Protein AF-A0A2H3KF78-F1 (afdb_monomer_lite)

Radius of gyration: 17.78 Å; chains: 1; bounding box: 42×34×52 Å

pLDDT: mean 87.24, std 12.39, range [46.0, 98.06]

Structure (mmCIF, N/CA/C/O backbone):
data_AF-A0A2H3KF78-F1
#
_entry.id   AF-A0A2H3KF78-F1
#
loop_
_atom_site.group_PDB
_atom_site.id
_atom_site.type_symbol
_atom_site.label_atom_id
_atom_site.label_alt_id
_atom_site.label_comp_id
_atom_site.label_asym_id
_atom_site.label_entity_id
_atom_site.label_seq_id
_atom_site.pdbx_PDB_ins_code
_atom_site.Cartn_x
_atom_site.Cartn_y
_atom_site.Cartn_z
_atom_site.occupancy
_atom_site.B_iso_or_equiv
_atom_site.auth_seq_id
_atom_site.auth_comp_id
_atom_site.auth_asym_id
_atom_site.auth_atom_id
_atom_site.pdbx_PDB_model_num
ATOM 1 N N . MET A 1 1 ? 2.427 -7.637 4.907 1.00 91.31 1 MET A N 1
ATOM 2 C CA . MET A 1 1 ? 2.367 -6.189 4.624 1.00 91.31 1 MET A CA 1
ATOM 3 C C . MET A 1 1 ? 1.824 -5.462 5.850 1.00 91.31 1 MET A C 1
ATOM 5 O O . MET A 1 1 ? 0.940 -6.011 6.509 1.00 91.31 1 MET A O 1
ATOM 9 N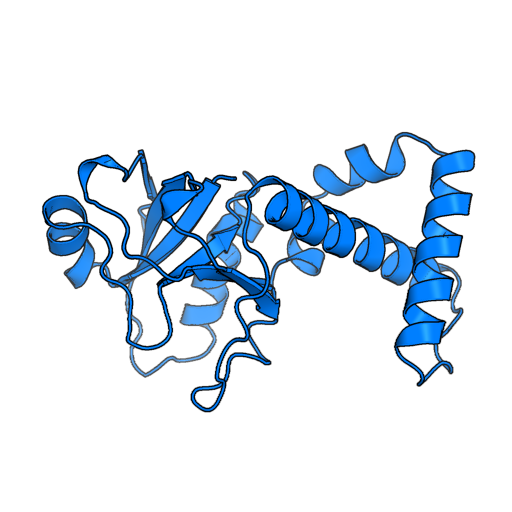 N . LEU A 1 2 ? 2.383 -4.303 6.205 1.00 95.00 2 LEU A N 1
ATOM 10 C CA . LEU A 1 2 ? 1.780 -3.401 7.193 1.00 95.00 2 LEU A CA 1
ATOM 11 C C . LEU A 1 2 ? 0.773 -2.495 6.486 1.00 95.00 2 LEU A C 1
ATOM 13 O O . LEU A 1 2 ? 0.980 -2.130 5.333 1.00 95.00 2 LEU A O 1
ATOM 17 N N . ALA A 1 3 ? -0.305 -2.151 7.176 1.00 95.19 3 ALA A N 1
ATOM 18 C CA . ALA A 1 3 ? -1.318 -1.246 6.667 1.00 95.19 3 ALA A CA 1
ATOM 19 C C . ALA A 1 3 ? -1.732 -0.244 7.741 1.00 95.19 3 ALA A C 1
ATOM 21 O O . ALA A 1 3 ? -1.600 -0.504 8.943 1.00 95.19 3 ALA A O 1
ATOM 22 N N . VAL A 1 4 ? -2.250 0.894 7.292 1.00 94.50 4 VAL A N 1
ATOM 23 C CA . VAL A 1 4 ? -2.794 1.945 8.147 1.00 94.50 4 VAL A CA 1
ATOM 24 C C . VAL A 1 4 ? -4.273 2.160 7.848 1.00 94.50 4 VAL A C 1
ATOM 26 O O . VAL A 1 4 ? -4.682 2.307 6.698 1.00 94.50 4 VAL A O 1
ATOM 29 N N . HIS A 1 5 ? -5.089 2.176 8.898 1.00 93.81 5 HIS A N 1
ATOM 30 C CA . HIS A 1 5 ? -6.473 2.636 8.841 1.00 93.81 5 HIS A CA 1
ATOM 31 C C . HIS A 1 5 ? -6.572 4.032 9.456 1.00 93.81 5 HIS A C 1
ATOM 33 O O . HIS A 1 5 ? -6.249 4.218 10.631 1.00 93.81 5 HIS A O 1
ATOM 39 N N . TRP A 1 6 ? -7.043 5.005 8.681 1.00 90.62 6 TRP A N 1
ATOM 40 C CA . TRP A 1 6 ? -7.249 6.370 9.157 1.00 90.62 6 TRP A CA 1
ATOM 41 C C . TRP A 1 6 ? -8.616 6.521 9.814 1.00 90.62 6 TRP A C 1
ATOM 43 O O . TRP A 1 6 ? -9.649 6.249 9.203 1.00 90.62 6 TRP A O 1
ATOM 53 N N . THR A 1 7 ? -8.628 6.987 11.062 1.00 88.81 7 THR A N 1
ATOM 54 C CA . THR A 1 7 ? -9.854 7.154 11.850 1.00 88.81 7 THR A CA 1
ATOM 55 C C . THR A 1 7 ? -9.902 8.518 12.536 1.00 88.81 7 THR A C 1
ATOM 57 O O . THR A 1 7 ? -8.859 9.012 12.967 1.00 88.81 7 THR A O 1
ATOM 60 N N . PRO A 1 8 ? -11.079 9.161 12.667 1.00 88.12 8 PRO A N 1
ATOM 61 C CA . PRO A 1 8 ? -11.197 10.396 13.433 1.00 88.12 8 PRO A CA 1
ATOM 62 C C . PRO A 1 8 ? -10.706 10.216 14.874 1.00 88.12 8 PRO A C 1
ATOM 64 O O . PRO A 1 8 ? -11.043 9.217 15.511 1.00 88.12 8 PRO A O 1
ATOM 67 N N . VAL A 1 9 ? -10.008 11.216 15.424 1.00 89.25 9 VAL A N 1
ATOM 68 C CA . VAL A 1 9 ? -9.430 11.174 16.788 1.00 89.25 9 VAL A CA 1
ATOM 69 C C . VAL A 1 9 ? -10.451 10.735 17.847 1.00 89.25 9 VAL A C 1
ATOM 71 O O . VAL A 1 9 ? -10.145 9.907 18.702 1.00 89.25 9 VAL A O 1
ATOM 74 N N . GLY A 1 10 ? -11.699 11.210 17.756 1.00 88.88 10 GLY A N 1
ATOM 75 C CA . GLY A 1 10 ? -12.768 10.844 18.695 1.00 88.88 10 GLY A CA 1
ATOM 76 C C . GLY A 1 10 ? -13.159 9.356 18.690 1.00 88.88 10 GLY A C 1
ATOM 77 O O . GLY A 1 10 ? -13.777 8.887 19.641 1.00 88.88 10 GLY A O 1
ATOM 78 N N . LYS A 1 11 ? -12.794 8.592 17.651 1.00 91.31 11 LYS A N 1
ATOM 79 C CA . LYS A 1 11 ? -13.038 7.142 17.556 1.00 91.31 11 LYS A CA 1
ATOM 80 C C . LYS A 1 11 ? -11.843 6.297 18.001 1.00 91.31 11 LYS A C 1
ATOM 82 O O . LYS A 1 11 ? -12.017 5.099 18.228 1.00 91.31 11 LYS A O 1
ATOM 87 N N . THR A 1 12 ? -10.663 6.896 18.164 1.00 92.88 12 THR A N 1
ATOM 88 C CA . THR A 1 12 ? -9.412 6.184 18.463 1.00 92.88 12 THR A CA 1
ATOM 89 C C . THR A 1 12 ? -9.527 5.315 19.712 1.00 92.88 12 THR A C 1
ATOM 91 O O . THR A 1 12 ? -9.246 4.124 19.643 1.00 92.88 12 THR A O 1
ATOM 94 N N . LYS A 1 13 ? -10.018 5.859 20.836 1.00 94.25 13 LYS A N 1
ATOM 95 C CA . LYS A 1 13 ? -10.141 5.105 22.101 1.00 94.25 13 LYS A CA 1
ATOM 96 C C . LYS A 1 13 ? -11.009 3.851 21.956 1.00 94.25 13 LYS A C 1
ATOM 98 O O . LYS A 1 13 ? -10.672 2.801 22.493 1.00 94.25 13 LYS A O 1
ATOM 103 N N . ASN A 1 14 ? -12.112 3.950 21.212 1.00 95.75 14 ASN A N 1
ATOM 104 C CA . ASN A 1 14 ? -12.987 2.809 20.953 1.00 95.75 14 ASN A CA 1
ATOM 105 C C . ASN A 1 14 ? -12.292 1.747 20.093 1.00 95.75 14 ASN A C 1
ATOM 107 O O . ASN A 1 14 ? -12.405 0.562 20.385 1.00 95.75 14 ASN A O 1
ATOM 111 N N . ILE A 1 15 ? -11.551 2.169 19.065 1.00 96.00 15 ILE A N 1
ATOM 112 C CA . ILE A 1 15 ? -10.808 1.254 18.191 1.00 96.00 15 ILE A CA 1
ATOM 113 C C . ILE A 1 15 ? -9.679 0.554 18.946 1.00 96.00 15 ILE A C 1
ATOM 115 O O . ILE A 1 15 ? -9.511 -0.649 18.797 1.00 96.00 15 ILE A O 1
ATOM 119 N N . LEU A 1 16 ? -8.944 1.266 19.800 1.00 95.75 16 LEU A N 1
ATOM 120 C CA . LEU A 1 16 ? -7.897 0.653 20.620 1.00 95.75 16 LEU A CA 1
ATOM 121 C C . LEU A 1 16 ? -8.458 -0.387 21.600 1.00 95.75 16 LEU A C 1
ATOM 123 O O . LEU A 1 16 ? -7.774 -1.353 21.912 1.00 95.75 16 LEU A O 1
ATOM 127 N N . LYS A 1 17 ? -9.702 -0.215 22.065 1.00 97.19 17 LYS A N 1
ATOM 128 C CA . LYS A 1 17 ? -10.366 -1.171 22.962 1.00 97.19 17 LYS A CA 1
ATOM 129 C C . LYS A 1 17 ? -10.974 -2.366 22.221 1.00 97.19 17 LYS A C 1
ATOM 131 O O . LYS A 1 17 ? -10.871 -3.490 22.694 1.00 97.19 17 LYS A O 1
ATOM 136 N N . ASN A 1 18 ? -11.641 -2.116 21.095 1.00 97.56 18 ASN A N 1
ATOM 137 C CA . ASN A 1 18 ? -12.540 -3.084 20.452 1.00 97.56 18 ASN A CA 1
ATOM 138 C C . ASN A 1 18 ? -12.056 -3.563 19.073 1.00 97.56 18 ASN A C 1
ATOM 140 O O . ASN A 1 18 ? -12.659 -4.455 18.481 1.00 97.56 18 ASN A O 1
ATOM 144 N N . GLY A 1 19 ? -10.984 -2.977 18.547 1.00 97.06 19 GLY A N 1
ATOM 145 C CA . GLY A 1 19 ? -10.500 -3.213 17.195 1.00 97.06 19 GLY A CA 1
ATOM 146 C C . GLY A 1 19 ? -11.167 -2.323 16.143 1.00 97.06 19 GLY A C 1
ATOM 147 O O . GLY A 1 19 ? -12.013 -1.469 16.424 1.00 97.06 19 GLY A O 1
ATOM 148 N N . ILE A 1 20 ? -10.761 -2.516 14.891 1.00 97.19 20 ILE A N 1
ATOM 149 C CA . ILE A 1 20 ? -11.295 -1.812 13.726 1.00 97.19 20 ILE A CA 1
ATOM 150 C C . ILE A 1 20 ? -12.434 -2.646 13.147 1.00 97.19 20 ILE A C 1
ATOM 152 O O . ILE A 1 20 ? -12.215 -3.682 12.518 1.00 97.19 20 ILE A O 1
ATOM 156 N N . THR A 1 21 ? -13.667 -2.184 13.335 1.00 95.44 21 THR A N 1
ATOM 157 C CA . THR A 1 21 ? -14.839 -2.821 12.730 1.00 95.44 21 THR A CA 1
ATOM 158 C C . THR A 1 21 ? -14.948 -2.445 11.256 1.00 95.44 21 THR A C 1
ATOM 160 O O . THR A 1 21 ? -14.957 -1.263 10.908 1.00 95.44 21 THR A O 1
ATOM 163 N N . LYS A 1 22 ? -15.065 -3.445 10.381 1.00 92.44 22 LYS A N 1
ATOM 164 C CA . LYS A 1 22 ? -15.310 -3.218 8.956 1.00 92.44 22 LYS A CA 1
ATOM 165 C C . LYS A 1 22 ? -16.683 -2.595 8.700 1.00 92.44 22 LYS A C 1
ATOM 167 O O . LYS A 1 22 ? -17.647 -2.840 9.424 1.00 92.44 22 LYS A O 1
ATOM 172 N N . SER A 1 23 ? -16.794 -1.850 7.607 1.00 90.12 23 SER A N 1
ATOM 173 C CA . SER A 1 23 ? -18.093 -1.452 7.060 1.00 90.12 23 SER A CA 1
ATOM 174 C C . SER A 1 23 ? -18.758 -2.619 6.315 1.00 90.12 23 SER A C 1
ATOM 176 O O . SER A 1 23 ? -18.141 -3.666 6.100 1.00 90.12 23 SER A O 1
ATOM 178 N N . LYS A 1 24 ? -19.988 -2.416 5.818 1.00 86.75 24 LYS A N 1
ATOM 179 C CA . LYS A 1 24 ? -20.646 -3.367 4.901 1.00 86.75 24 LYS A CA 1
ATOM 180 C C . LYS A 1 24 ? -19.779 -3.706 3.680 1.00 86.75 24 LYS A C 1
ATOM 182 O O . LYS A 1 24 ? -19.792 -4.843 3.227 1.00 86.75 24 LYS A O 1
ATOM 187 N N . LYS A 1 25 ? -18.999 -2.740 3.184 1.00 85.38 25 LYS A N 1
ATOM 188 C CA . LYS A 1 25 ? -18.128 -2.902 2.010 1.00 85.38 25 LYS A CA 1
ATOM 189 C C . LYS A 1 25 ? -16.766 -3.508 2.340 1.00 85.38 25 LYS A C 1
ATOM 191 O O . LYS A 1 25 ? -16.091 -4.035 1.461 1.00 85.38 25 LYS A O 1
ATOM 196 N N . GLY A 1 26 ? -16.369 -3.492 3.607 1.00 91.06 26 GLY A N 1
ATOM 197 C CA . GLY A 1 26 ? -15.056 -3.937 4.055 1.00 91.06 26 GLY A CA 1
ATOM 198 C C . GLY A 1 26 ? -14.357 -2.915 4.936 1.00 91.06 26 GLY A C 1
ATOM 199 O O . GLY A 1 26 ? -14.944 -1.909 5.354 1.00 91.06 26 GLY A O 1
ATOM 200 N N . LEU A 1 27 ? -13.106 -3.220 5.250 1.00 93.19 27 LEU A N 1
ATOM 201 C CA . LEU A 1 27 ? -12.226 -2.359 6.023 1.00 93.19 27 LEU A CA 1
ATOM 202 C C . LEU A 1 27 ? -11.243 -1.688 5.072 1.00 93.19 27 LEU A C 1
ATOM 204 O O . LEU A 1 27 ? -10.441 -2.361 4.435 1.00 93.19 27 LEU A O 1
ATOM 208 N N . TYR A 1 28 ? -11.340 -0.365 4.992 1.00 91.94 28 TYR A N 1
ATOM 209 C CA . TYR A 1 28 ? -10.478 0.472 4.167 1.00 91.94 28 TYR A CA 1
ATOM 210 C C . TYR A 1 28 ? -9.178 0.757 4.907 1.00 91.94 28 TYR A C 1
ATOM 212 O O . TYR A 1 28 ? -9.195 1.243 6.043 1.00 91.94 28 TYR A O 1
ATOM 220 N N . CYS A 1 29 ? -8.061 0.460 4.268 1.00 93.06 29 CYS A N 1
ATOM 221 C CA . CYS A 1 29 ? -6.729 0.742 4.772 1.00 93.06 29 CYS A CA 1
ATOM 222 C C . CYS A 1 29 ? -5.775 1.004 3.609 1.00 93.06 29 CYS A C 1
ATOM 224 O O . CYS A 1 29 ? -6.105 0.752 2.455 1.00 93.06 29 CYS A O 1
ATOM 226 N N . PHE A 1 30 ? -4.584 1.488 3.922 1.00 91.81 30 PHE A N 1
ATOM 227 C CA . PHE A 1 30 ? -3.582 1.870 2.932 1.00 91.81 30 PHE A CA 1
ATOM 228 C C . PHE A 1 30 ? -2.274 1.135 3.220 1.00 91.81 30 PHE A C 1
ATOM 230 O O . PHE A 1 30 ? -2.002 0.866 4.400 1.00 91.81 30 PHE A O 1
ATOM 237 N N . 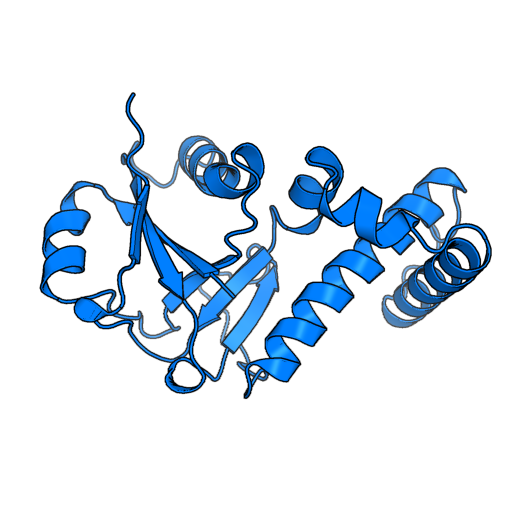PRO A 1 31 ? -1.480 0.777 2.195 1.00 91.56 31 PRO A N 1
ATOM 238 C CA . PRO A 1 31 ? -0.158 0.204 2.411 1.00 91.56 31 PRO A CA 1
ATOM 239 C C . PRO A 1 31 ? 0.677 1.141 3.289 1.00 91.56 31 PRO A C 1
ATOM 241 O O . PRO A 1 31 ? 0.783 2.328 3.001 1.00 91.56 31 PRO A O 1
ATOM 244 N N . LEU A 1 32 ? 1.255 0.615 4.371 1.00 90.06 32 LEU A N 1
ATOM 245 C CA . LEU A 1 32 ? 2.255 1.348 5.139 1.00 90.06 32 LEU A CA 1
ATOM 246 C C . LEU A 1 32 ? 3.624 1.013 4.554 1.00 90.06 32 LEU A C 1
ATOM 248 O O . LEU A 1 32 ? 4.099 -0.120 4.675 1.00 90.06 32 LEU A O 1
ATOM 252 N N . THR A 1 33 ? 4.217 1.997 3.896 1.00 84.12 33 THR A N 1
ATOM 253 C CA . THR A 1 33 ? 5.426 1.851 3.078 1.00 84.12 33 THR A CA 1
ATOM 254 C C . THR A 1 33 ? 6.706 2.120 3.859 1.00 84.12 33 THR A C 1
ATOM 256 O O . THR A 1 33 ? 7.769 1.661 3.456 1.00 84.12 33 THR A O 1
ATOM 259 N N . GLY A 1 34 ? 6.610 2.819 4.995 1.00 80.94 34 GLY A N 1
ATOM 260 C CA . GLY A 1 34 ? 7.763 3.302 5.757 1.00 80.94 34 GLY A CA 1
ATOM 261 C C . GLY A 1 34 ? 8.223 4.696 5.320 1.00 80.94 34 GLY A C 1
ATOM 262 O O . GLY A 1 34 ? 8.992 5.337 6.038 1.00 80.94 34 GLY A O 1
ATOM 263 N N . HIS A 1 35 ? 7.704 5.201 4.198 1.00 80.12 35 HIS A N 1
ATOM 264 C CA . HIS A 1 35 ? 7.963 6.546 3.702 1.00 80.12 35 HIS A CA 1
ATOM 265 C C . HIS A 1 35 ? 7.040 7.548 4.389 1.00 80.12 35 HIS A C 1
ATOM 267 O O . HIS A 1 35 ? 5.841 7.588 4.130 1.00 80.12 35 HIS A O 1
ATOM 273 N N . LYS A 1 36 ? 7.590 8.395 5.267 1.00 75.69 36 LYS A N 1
ATOM 274 C CA . LYS A 1 36 ? 6.801 9.300 6.128 1.00 75.69 36 LYS A CA 1
ATOM 275 C C . LYS A 1 36 ? 5.846 10.218 5.352 1.00 75.69 36 LYS A C 1
ATOM 277 O O . LYS A 1 36 ? 4.772 10.513 5.878 1.00 75.69 36 LYS A O 1
ATOM 282 N N . SER A 1 37 ? 6.232 10.694 4.166 1.00 74.94 37 SER A N 1
ATOM 283 C CA . SER A 1 37 ? 5.388 11.586 3.357 1.00 74.94 37 SER A CA 1
ATOM 284 C C . SER A 1 37 ? 4.212 10.835 2.742 1.00 74.94 37 SER A C 1
ATOM 286 O O . SER A 1 37 ? 3.076 11.239 2.970 1.00 74.94 37 SER A O 1
ATOM 288 N N . LEU A 1 38 ? 4.458 9.701 2.078 1.00 78.75 38 LEU A N 1
ATOM 289 C CA . LEU A 1 38 ? 3.408 8.843 1.522 1.00 78.75 38 LEU A CA 1
ATOM 290 C C . LEU A 1 38 ? 2.497 8.274 2.611 1.00 78.75 38 LEU A C 1
ATOM 292 O O . LEU A 1 38 ? 1.275 8.380 2.530 1.00 78.75 38 LEU A O 1
ATOM 296 N N . ASP A 1 39 ? 3.083 7.751 3.688 1.00 83.19 39 ASP A N 1
ATOM 297 C CA . ASP A 1 39 ? 2.325 7.206 4.806 1.00 83.19 39 ASP A CA 1
ATOM 298 C C . ASP A 1 39 ? 1.385 8.272 5.392 1.00 83.19 39 ASP A C 1
ATOM 300 O O . ASP A 1 39 ? 0.321 7.917 5.874 1.00 83.19 39 ASP A O 1
ATOM 304 N N . LYS A 1 40 ? 1.714 9.572 5.320 1.00 79.88 40 LYS A N 1
ATOM 305 C CA . LYS A 1 40 ? 0.851 10.684 5.768 1.00 79.88 40 LYS A CA 1
ATOM 306 C C . LYS A 1 40 ? 0.042 11.361 4.653 1.00 79.88 40 LYS A C 1
ATOM 308 O O . LYS A 1 40 ? -0.811 12.191 4.982 1.00 79.88 40 LYS A O 1
ATOM 313 N N . TRP A 1 41 ? 0.261 11.021 3.383 1.00 80.81 41 TRP A N 1
ATOM 314 C CA . TRP A 1 41 ? -0.365 11.663 2.219 1.00 80.81 41 TRP A CA 1
ATOM 315 C C . TRP A 1 41 ? -1.888 11.667 2.330 1.00 80.81 41 TRP A C 1
ATOM 317 O O . TRP A 1 41 ? -2.532 12.699 2.170 1.00 80.81 41 TRP A O 1
ATOM 327 N N . TRP A 1 42 ? -2.464 10.544 2.753 1.00 73.94 42 TRP A N 1
ATOM 328 C CA . TRP A 1 42 ? -3.909 10.388 2.915 1.00 73.94 42 TRP A CA 1
ATOM 329 C C . TRP A 1 42 ? -4.532 11.399 3.874 1.00 73.94 42 TRP A C 1
ATOM 331 O O . TRP A 1 42 ? -5.669 11.821 3.683 1.00 73.94 42 TRP A O 1
ATOM 341 N N . ILE A 1 43 ? -3.784 11.850 4.880 1.00 76.38 43 ILE A N 1
ATOM 342 C CA . ILE A 1 43 ? -4.254 12.913 5.766 1.00 76.38 43 ILE A CA 1
ATOM 343 C C . ILE A 1 43 ? -4.232 14.270 5.083 1.00 76.38 43 ILE A C 1
ATOM 345 O O . ILE A 1 43 ? -5.183 15.036 5.242 1.00 76.38 43 ILE A O 1
ATOM 349 N N . TYR A 1 44 ? -3.176 14.573 4.329 1.00 75.00 44 TYR A N 1
ATOM 350 C CA . TYR A 1 44 ? -3.141 15.781 3.510 1.00 75.00 44 TYR A CA 1
ATOM 351 C C . TYR A 1 44 ? -4.328 15.795 2.543 1.00 75.00 44 TYR A C 1
ATOM 353 O O . TYR A 1 44 ? -5.095 16.757 2.540 1.00 75.00 44 TYR A O 1
ATOM 361 N N . PHE A 1 45 ? -4.552 14.684 1.842 1.00 75.12 45 PHE A N 1
ATOM 362 C CA . PHE A 1 45 ? -5.687 14.488 0.951 1.00 75.12 45 PHE A CA 1
ATOM 363 C C . PHE A 1 45 ? -7.037 14.712 1.661 1.00 75.12 45 PHE A C 1
ATOM 365 O O . PHE A 1 45 ? -7.835 15.544 1.230 1.00 75.12 45 PHE A O 1
ATOM 372 N N . PHE A 1 46 ? -7.289 14.066 2.808 1.00 72.06 46 PHE A N 1
ATOM 373 C CA . PHE A 1 46 ? -8.539 14.266 3.560 1.00 72.06 46 PHE A CA 1
ATOM 374 C C . PHE A 1 46 ? -8.728 15.704 4.063 1.00 72.06 46 PHE A C 1
ATOM 376 O O . PHE A 1 46 ? -9.866 16.181 4.127 1.00 72.06 46 PHE A O 1
ATOM 383 N N . ASN A 1 47 ? -7.640 16.396 4.413 1.00 67.69 47 ASN A N 1
ATOM 384 C CA . ASN A 1 47 ? -7.674 17.798 4.828 1.00 67.69 47 ASN A CA 1
ATOM 385 C C . ASN A 1 47 ? -7.974 18.743 3.654 1.00 67.69 47 ASN A C 1
ATOM 387 O O . ASN A 1 47 ? -8.692 19.724 3.844 1.00 67.69 47 ASN A O 1
ATOM 391 N N . GLN A 1 48 ? -7.455 18.446 2.460 1.00 66.44 48 GLN A N 1
ATOM 392 C CA . GLN A 1 48 ? -7.671 19.227 1.237 1.00 66.44 48 GLN A CA 1
ATOM 393 C C . GLN A 1 48 ? -9.082 19.040 0.672 1.00 66.44 48 GLN A C 1
ATOM 395 O O . GLN A 1 48 ? -9.775 20.009 0.363 1.00 66.44 48 GLN A O 1
ATOM 4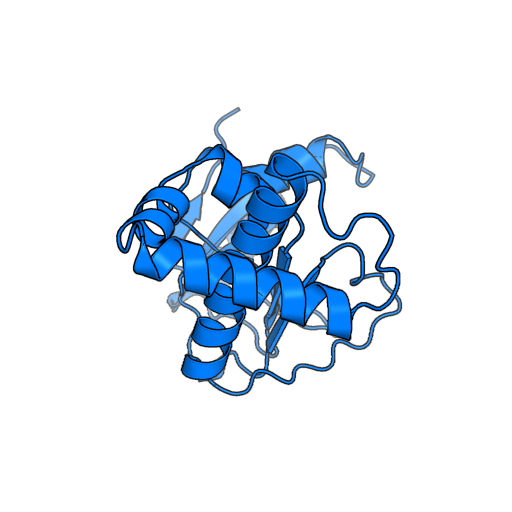00 N N . CYS A 1 49 ? -9.561 17.797 0.604 1.00 58.19 49 CYS A N 1
ATOM 401 C CA . CYS A 1 49 ? -10.827 17.461 -0.048 1.00 58.19 49 CYS A CA 1
ATOM 402 C C . CYS A 1 49 ? -12.084 17.824 0.751 1.00 58.19 49 CYS A C 1
ATOM 404 O O . CYS A 1 49 ? -13.177 17.409 0.373 1.00 58.19 49 CYS A O 1
ATOM 406 N N . SER A 1 50 ? -11.971 18.610 1.829 1.00 51.75 50 SER A N 1
ATOM 407 C CA . SER A 1 50 ? -13.126 19.193 2.522 1.00 51.75 50 SER A CA 1
ATOM 408 C C . SER A 1 50 ? -14.222 18.164 2.823 1.00 51.75 50 SER A C 1
ATOM 410 O O . SER A 1 50 ? -15.398 18.420 2.553 1.00 51.75 50 SER A O 1
ATOM 412 N N . VAL A 1 51 ? -13.864 16.984 3.355 1.00 55.09 51 VAL A N 1
ATOM 413 C CA . VAL A 1 51 ? -14.824 15.921 3.716 1.00 55.09 51 VAL A CA 1
ATOM 414 C C . VAL A 1 51 ? -15.649 16.372 4.933 1.00 55.09 51 VAL A C 1
ATOM 416 O O . VAL A 1 51 ? -15.458 15.940 6.065 1.00 55.09 51 VAL A O 1
ATOM 419 N N . ARG A 1 52 ? -16.546 17.324 4.667 1.00 46.66 52 ARG A N 1
ATOM 420 C CA . ARG A 1 52 ? -17.587 18.015 5.442 1.00 46.66 52 ARG A CA 1
ATOM 421 C C . ARG A 1 52 ? -17.249 18.581 6.825 1.00 46.66 52 ARG A C 1
ATOM 423 O O . ARG A 1 52 ? -18.010 19.417 7.292 1.00 46.66 52 ARG A O 1
ATOM 430 N N . GLN A 1 53 ? -16.137 18.224 7.464 1.00 54.31 53 GLN A N 1
ATOM 431 C CA . GLN A 1 53 ? -15.647 18.805 8.721 1.00 54.31 53 GLN A CA 1
ATOM 432 C C . GLN A 1 53 ? -14.125 18.610 8.795 1.00 54.31 53 GLN A C 1
ATOM 434 O O . GLN A 1 53 ? -13.654 17.515 8.493 1.00 54.31 53 GLN A O 1
ATOM 439 N N . ARG A 1 54 ? -13.361 19.626 9.235 1.00 59.56 54 ARG A N 1
ATOM 440 C CA . ARG A 1 54 ? -11.913 19.534 9.538 1.00 59.56 54 ARG A CA 1
ATOM 441 C C . ARG A 1 54 ? -11.666 18.568 10.709 1.00 59.56 54 ARG A C 1
ATOM 443 O O . ARG A 1 54 ? -11.378 18.980 11.831 1.00 59.56 54 ARG A O 1
ATOM 450 N N . LYS A 1 55 ? -11.873 17.272 10.490 1.00 70.62 55 LYS A N 1
ATOM 451 C CA . LYS A 1 55 ? -11.651 16.234 11.493 1.00 70.62 55 LYS A CA 1
ATOM 452 C C . LYS A 1 55 ? -10.161 15.952 11.559 1.00 70.62 55 LYS A C 1
ATOM 454 O O . LYS A 1 55 ? -9.529 15.719 10.539 1.00 70.62 55 LYS A O 1
ATOM 459 N N . LYS A 1 56 ? -9.617 15.942 12.773 1.00 81.75 56 LYS A N 1
ATOM 460 C CA . LYS A 1 56 ? -8.293 15.376 13.032 1.00 81.75 56 LYS A CA 1
ATOM 461 C C . LYS A 1 56 ? -8.401 13.853 12.941 1.00 81.75 56 LYS A C 1
ATOM 463 O O . LYS A 1 56 ? -9.379 13.280 13.437 1.00 81.75 56 LYS A O 1
ATOM 468 N N . TYR A 1 57 ? -7.406 13.209 12.345 1.00 86.75 57 TYR A N 1
ATOM 469 C CA . TYR A 1 57 ? -7.352 11.760 12.166 1.00 86.75 57 TYR A CA 1
ATOM 470 C C . TYR A 1 57 ? -6.091 11.184 12.813 1.00 86.75 57 TYR A C 1
ATOM 472 O O . TYR A 1 57 ? -5.032 11.804 12.756 1.00 86.75 57 TYR A O 1
ATOM 480 N N . ASN A 1 58 ? -6.215 9.980 13.369 1.00 90.50 58 ASN A N 1
ATOM 481 C CA . ASN A 1 58 ? -5.092 9.140 13.775 1.00 90.50 58 ASN A CA 1
ATOM 482 C C . ASN A 1 58 ? -4.990 7.935 12.838 1.00 90.50 58 ASN A C 1
ATOM 484 O O . ASN A 1 58 ? -6.004 7.435 12.338 1.00 90.50 58 ASN A O 1
ATOM 488 N N . GLY A 1 59 ? -3.769 7.455 12.628 1.00 92.12 59 GLY A N 1
ATOM 489 C CA . GLY A 1 59 ? -3.502 6.240 11.864 1.00 92.12 59 GLY A CA 1
ATOM 490 C C . GLY A 1 59 ? -3.399 5.045 12.798 1.00 92.12 59 GLY A C 1
ATOM 491 O O . GLY A 1 59 ? -2.597 5.055 13.727 1.00 92.12 59 GLY A O 1
ATOM 492 N N . VAL A 1 60 ? -4.192 4.007 12.566 1.00 95.38 60 VAL A N 1
ATOM 493 C CA . VAL A 1 60 ? -4.122 2.748 13.316 1.00 95.38 60 VAL A CA 1
ATOM 494 C C . VAL A 1 60 ? -3.367 1.735 12.470 1.00 95.38 60 VAL A C 1
ATOM 496 O O . VAL A 1 60 ? -3.854 1.319 11.418 1.00 95.38 60 VAL A O 1
ATOM 499 N N . VAL A 1 61 ? -2.164 1.368 12.910 1.00 96.19 61 VAL A N 1
ATOM 500 C CA . VAL A 1 61 ? -1.256 0.477 12.180 1.00 96.19 61 VAL A CA 1
ATOM 501 C C . VAL A 1 61 ? -1.460 -0.963 12.621 1.00 96.19 61 VAL A C 1
ATOM 503 O O . VAL A 1 61 ? -1.459 -1.265 13.816 1.00 96.19 61 VAL A O 1
ATOM 506 N N . PHE A 1 62 ? -1.569 -1.865 11.653 1.00 97.69 62 PHE A N 1
ATOM 507 C CA . PHE A 1 62 ? -1.667 -3.305 11.874 1.00 97.69 62 PHE A CA 1
ATOM 508 C C . PHE A 1 62 ? -0.975 -4.072 10.740 1.00 97.69 62 PHE A C 1
ATOM 510 O O . PHE A 1 62 ? -0.663 -3.530 9.680 1.00 97.69 62 PHE A O 1
ATOM 517 N N . ARG A 1 63 ? -0.715 -5.363 10.959 1.00 97.56 63 ARG A N 1
ATOM 518 C CA . ARG A 1 63 ? -0.200 -6.269 9.922 1.00 97.56 63 ARG A CA 1
ATOM 519 C C . ARG A 1 63 ? -1.352 -7.045 9.307 1.00 97.56 63 ARG A C 1
ATOM 521 O O . ARG A 1 63 ? -2.082 -7.696 10.054 1.00 97.56 63 ARG A O 1
ATOM 528 N N . ILE A 1 64 ? -1.468 -7.029 7.980 1.00 97.31 64 ILE A N 1
ATOM 529 C CA . ILE A 1 64 ? -2.437 -7.858 7.250 1.00 97.31 64 ILE A CA 1
ATOM 530 C C . ILE A 1 64 ? -2.033 -9.332 7.395 1.00 97.31 64 ILE A C 1
ATOM 532 O O . ILE A 1 64 ? -0.868 -9.687 7.184 1.00 97.31 64 ILE A O 1
ATOM 536 N N . LYS A 1 65 ? -2.995 -10.175 7.770 1.00 97.38 65 LYS A N 1
ATOM 537 C CA . LYS A 1 65 ? -2.887 -11.633 7.890 1.00 97.38 65 LYS A CA 1
ATOM 538 C C . LYS A 1 65 ? -3.816 -12.311 6.883 1.00 97.38 65 LYS A C 1
ATOM 540 O O . LYS A 1 65 ? -4.762 -11.707 6.390 1.00 97.38 65 LYS A O 1
ATOM 545 N N . GLN A 1 66 ? -3.576 -13.597 6.639 1.00 97.00 66 GLN A N 1
ATOM 546 C CA . GLN A 1 66 ? -4.401 -14.427 5.757 1.00 97.00 66 GLN A CA 1
ATOM 547 C C . GLN A 1 66 ? -5.891 -14.411 6.152 1.00 97.00 66 GLN A C 1
ATOM 549 O O . GLN A 1 66 ? -6.755 -14.400 5.286 1.00 97.00 66 GLN A O 1
ATOM 554 N N . SER A 1 67 ? -6.190 -14.324 7.452 1.00 95.94 67 SER A N 1
ATOM 555 C CA . SER A 1 67 ? -7.552 -14.222 7.992 1.00 95.94 67 SER A CA 1
ATOM 556 C C . SER A 1 67 ? -8.297 -12.938 7.612 1.00 95.94 67 SER A C 1
ATOM 558 O O . SER A 1 67 ? -9.494 -12.847 7.857 1.00 95.94 67 SER A O 1
ATOM 560 N N . ASP A 1 68 ? -7.615 -11.921 7.078 1.00 95.94 68 ASP A N 1
ATOM 561 C CA . ASP A 1 68 ? -8.234 -10.628 6.745 1.00 95.94 68 ASP A CA 1
ATOM 562 C C . ASP A 1 68 ? -8.780 -10.582 5.315 1.00 95.94 68 ASP A C 1
ATOM 564 O O . ASP A 1 68 ? -9.580 -9.708 4.960 1.00 95.94 68 ASP A O 1
ATOM 568 N N . LEU A 1 69 ? -8.310 -11.530 4.508 1.00 94.31 69 LEU A N 1
ATOM 569 C CA . LEU A 1 69 ? -8.631 -11.716 3.106 1.00 94.31 69 LEU A CA 1
ATOM 570 C C . LEU A 1 69 ? -10.014 -12.392 2.962 1.00 94.31 69 LEU A C 1
ATOM 572 O O . LEU A 1 69 ? -10.514 -12.982 3.924 1.00 94.31 69 LEU A O 1
ATOM 576 N N . PRO A 1 70 ? -10.673 -12.295 1.794 1.00 94.69 70 PRO A N 1
ATOM 577 C CA . PRO A 1 70 ? -10.175 -11.706 0.553 1.00 94.69 70 PRO A CA 1
ATOM 578 C C . PRO A 1 70 ? -10.077 -10.176 0.590 1.00 94.69 70 PRO A C 1
ATOM 580 O O . PRO A 1 70 ? -10.724 -9.521 1.414 1.00 94.69 70 PRO A O 1
ATOM 583 N N . ALA A 1 71 ? -9.271 -9.601 -0.298 1.00 93.88 71 ALA A N 1
ATOM 584 C CA . ALA A 1 71 ? -9.050 -8.163 -0.400 1.00 93.88 71 ALA A CA 1
ATOM 585 C C . ALA A 1 71 ? -9.208 -7.641 -1.831 1.00 93.88 71 ALA A C 1
ATOM 587 O O . ALA A 1 71 ? -9.084 -8.377 -2.807 1.00 93.88 71 ALA A O 1
ATOM 588 N N . TYR A 1 72 ? -9.470 -6.344 -1.927 1.00 92.19 72 TYR A N 1
ATOM 589 C CA . TYR A 1 72 ? -9.251 -5.544 -3.129 1.00 92.19 72 TYR A CA 1
ATOM 590 C C . TYR A 1 72 ? -8.009 -4.681 -2.911 1.00 92.19 72 TYR A C 1
ATOM 592 O O . TYR A 1 72 ? -7.830 -4.160 -1.805 1.00 92.19 72 TYR A O 1
ATOM 600 N N . PHE A 1 73 ? -7.194 -4.514 -3.947 1.00 92.25 73 PHE A N 1
ATOM 601 C CA . PHE A 1 73 ? -6.097 -3.554 -4.000 1.00 92.25 73 PHE A CA 1
ATOM 602 C C . PHE A 1 73 ? -6.195 -2.795 -5.322 1.00 92.25 73 PHE A C 1
ATOM 604 O O . PHE A 1 73 ? -6.285 -3.421 -6.371 1.00 92.25 73 PHE A O 1
ATOM 611 N N . GLY A 1 74 ? -6.245 -1.467 -5.270 1.00 89.38 74 GLY A N 1
ATOM 612 C CA . GLY A 1 74 ? -6.437 -0.656 -6.471 1.00 89.38 74 GLY A CA 1
ATOM 613 C C . GLY A 1 74 ? -6.813 0.785 -6.161 1.00 89.38 74 GLY A C 1
ATOM 614 O O . GLY A 1 74 ? -6.846 1.190 -4.994 1.00 89.38 74 GLY A O 1
ATOM 615 N N . HIS A 1 75 ? -7.150 1.538 -7.209 1.00 84.31 75 HIS A N 1
ATOM 616 C CA . HIS A 1 75 ? -7.445 2.962 -7.100 1.00 84.31 75 HIS A CA 1
ATOM 617 C C . HIS A 1 75 ? -8.611 3.258 -6.145 1.00 84.31 75 HIS A C 1
ATOM 619 O O . HIS A 1 75 ? -9.642 2.569 -6.152 1.00 84.31 75 HIS A O 1
ATOM 625 N N . TRP A 1 76 ? -8.478 4.314 -5.342 1.00 76.88 76 TRP A N 1
ATOM 626 C CA . TRP A 1 76 ? -9.557 4.807 -4.481 1.00 76.88 76 TRP A CA 1
ATOM 627 C C . TRP A 1 76 ? -10.586 5.653 -5.238 1.00 76.88 76 TRP A C 1
ATOM 629 O O . TRP A 1 76 ? -11.730 5.742 -4.806 1.00 76.88 76 TRP A O 1
ATOM 639 N N . ILE A 1 77 ? -10.217 6.275 -6.362 1.00 67.62 77 ILE A N 1
ATOM 640 C CA . ILE A 1 77 ? -11.158 7.074 -7.168 1.00 67.62 77 ILE A CA 1
ATOM 641 C C . ILE A 1 77 ? -12.228 6.163 -7.771 1.00 67.62 77 ILE A C 1
ATOM 643 O O . ILE A 1 77 ? -13.413 6.495 -7.756 1.00 67.62 77 ILE A O 1
ATOM 647 N N . SER A 1 78 ? -11.823 4.968 -8.205 1.00 53.16 78 SER A N 1
ATOM 648 C CA . SER A 1 78 ? -12.739 3.907 -8.621 1.00 53.16 78 SER A CA 1
ATOM 649 C C . SER A 1 78 ? -13.629 3.454 -7.460 1.00 53.16 78 SER A C 1
ATOM 651 O O . SER A 1 78 ? -14.789 3.133 -7.664 1.00 53.16 78 SER A O 1
ATOM 653 N N . ALA A 1 79 ? -13.151 3.556 -6.215 1.00 52.38 79 ALA A N 1
ATOM 654 C CA . ALA A 1 79 ? -13.866 3.215 -4.988 1.00 52.38 79 ALA A CA 1
ATOM 655 C C . ALA A 1 79 ? -14.966 4.225 -4.604 1.00 52.38 79 ALA A C 1
ATOM 657 O O . ALA A 1 79 ? -15.035 4.717 -3.474 1.00 52.38 79 ALA A O 1
ATOM 658 N N . THR A 1 80 ? -15.877 4.525 -5.524 1.00 50.94 80 THR A N 1
ATOM 659 C CA . THR A 1 80 ? -17.051 5.343 -5.229 1.00 50.94 80 THR A CA 1
ATOM 660 C C . THR A 1 80 ? -18.033 4.594 -4.315 1.00 50.94 80 THR A C 1
ATOM 662 O O . THR A 1 80 ? -18.031 3.365 -4.176 1.00 50.94 80 THR A O 1
ATOM 665 N N . ASN A 1 81 ? -18.962 5.325 -3.690 1.00 47.66 81 ASN A N 1
ATOM 666 C CA . ASN A 1 81 ? -20.017 4.745 -2.847 1.00 47.66 81 ASN A CA 1
ATOM 667 C C . ASN A 1 81 ? -20.935 3.741 -3.581 1.00 47.66 81 ASN A C 1
ATOM 669 O O . ASN A 1 81 ? -21.733 3.074 -2.919 1.00 47.66 81 ASN A O 1
ATOM 673 N N . LYS A 1 82 ? -20.795 3.561 -4.901 1.00 49.56 82 LYS A N 1
ATOM 674 C CA . LYS A 1 82 ? -21.554 2.605 -5.719 1.00 49.56 82 LYS A CA 1
ATOM 675 C C . LYS A 1 82 ? -20.835 1.271 -5.964 1.00 49.56 82 LYS A C 1
ATOM 677 O O . LYS A 1 82 ? -21.500 0.311 -6.329 1.00 49.56 82 LYS A O 1
ATOM 682 N N . ASP A 1 83 ? -19.540 1.172 -5.669 1.00 55.84 83 ASP A N 1
ATOM 683 C CA . ASP A 1 83 ? -18.762 -0.014 -6.037 1.00 55.84 83 ASP A CA 1
ATOM 684 C C . ASP A 1 83 ? -18.990 -1.207 -5.106 1.00 55.84 83 ASP A C 1
ATOM 686 O O . ASP A 1 83 ? -18.944 -1.084 -3.871 1.00 55.84 83 ASP A O 1
ATOM 690 N N . ASN A 1 84 ? -19.208 -2.366 -5.731 1.00 62.62 84 ASN A N 1
ATOM 691 C CA . ASN A 1 84 ? -19.027 -3.686 -5.146 1.00 62.62 84 ASN A CA 1
ATOM 692 C C . ASN A 1 84 ? -17.593 -4.111 -5.469 1.00 62.62 84 ASN A C 1
ATOM 694 O O . ASN A 1 84 ? -17.334 -4.595 -6.566 1.00 62.62 84 ASN A O 1
ATOM 698 N N . PHE A 1 85 ? -16.655 -3.905 -4.542 1.00 66.81 85 PHE A N 1
ATOM 699 C CA . PHE A 1 85 ? -15.282 -4.376 -4.737 1.00 66.81 85 PHE A CA 1
ATOM 700 C C . PHE A 1 85 ? -15.303 -5.886 -4.975 1.00 66.81 85 PHE A C 1
ATOM 702 O O . PHE A 1 85 ? -15.645 -6.644 -4.060 1.00 66.81 85 PHE A O 1
ATOM 709 N N . LYS A 1 86 ? -14.924 -6.329 -6.176 1.00 77.25 86 LYS A N 1
ATOM 710 C CA . LYS A 1 86 ? -14.557 -7.726 -6.384 1.00 77.25 86 LYS A CA 1
ATOM 711 C C . LYS A 1 86 ? -13.249 -7.948 -5.631 1.00 77.25 86 LYS A C 1
ATOM 713 O O . LYS A 1 86 ? -12.201 -7.431 -6.000 1.00 77.25 86 LYS A O 1
ATOM 718 N N . LYS A 1 87 ? -13.343 -8.613 -4.482 1.00 75.12 87 LYS A N 1
ATOM 719 C CA . LYS A 1 87 ? -12.190 -8.911 -3.627 1.00 75.12 87 LYS A CA 1
ATOM 720 C C . LYS A 1 87 ? -11.577 -10.215 -4.104 1.00 75.12 87 LYS A C 1
ATOM 722 O O . LYS A 1 87 ? -11.888 -11.278 -3.580 1.00 75.12 87 LYS A O 1
ATOM 727 N N . GLU A 1 88 ? -10.792 -10.115 -5.161 1.00 85.38 88 GLU A N 1
ATOM 728 C CA . GLU A 1 88 ? -10.247 -11.266 -5.884 1.00 85.38 88 GLU A CA 1
ATOM 729 C C . GLU A 1 88 ? -8.928 -11.755 -5.275 1.00 85.38 88 GLU A C 1
ATOM 731 O O . GLU A 1 88 ? -8.541 -12.898 -5.483 1.00 85.38 88 GLU A O 1
ATOM 736 N N . ILE A 1 89 ? -8.277 -10.932 -4.445 1.00 91.81 89 ILE A N 1
ATOM 737 C CA . ILE A 1 89 ? -7.018 -11.287 -3.787 1.00 91.81 89 ILE A CA 1
ATOM 738 C C . ILE A 1 89 ? -7.327 -12.166 -2.580 1.00 91.81 89 ILE A C 1
ATOM 740 O O . ILE A 1 89 ? -7.801 -11.680 -1.548 1.00 91.81 89 ILE A O 1
ATOM 744 N N . THR A 1 90 ? -7.047 -13.461 -2.686 1.00 94.88 90 THR A N 1
ATOM 745 C CA . THR A 1 90 ? -7.441 -14.452 -1.673 1.00 94.88 90 THR A CA 1
ATOM 746 C C . THR A 1 90 ? -6.315 -14.822 -0.724 1.00 94.88 90 THR A C 1
ATOM 748 O O . THR A 1 90 ? -6.585 -15.301 0.377 1.00 94.88 90 THR A O 1
ATOM 751 N N . ASN A 1 91 ? -5.055 -14.581 -1.095 1.00 96.25 91 ASN A N 1
ATOM 752 C CA . ASN A 1 91 ? -3.904 -14.887 -0.247 1.00 96.25 91 ASN A CA 1
ATOM 753 C C . ASN A 1 91 ? -2.845 -13.775 -0.197 1.00 96.25 91 ASN A C 1
ATOM 755 O O . ASN A 1 91 ? -2.795 -12.861 -1.018 1.00 96.25 91 ASN A O 1
ATOM 759 N N . LEU A 1 92 ? -1.982 -13.842 0.822 1.00 95.94 92 LEU A N 1
ATOM 760 C CA . LEU A 1 92 ? -0.946 -12.826 1.047 1.00 95.94 92 LEU A CA 1
ATOM 761 C C . LEU A 1 92 ? 0.113 -12.782 -0.064 1.00 95.94 92 LEU A C 1
ATOM 763 O O . LEU A 1 92 ? 0.720 -11.730 -0.270 1.00 95.94 92 LEU A O 1
ATOM 767 N N . LYS A 1 93 ? 0.357 -13.905 -0.755 1.00 95.31 93 LYS A N 1
ATOM 768 C CA . LYS A 1 93 ? 1.318 -13.974 -1.864 1.00 95.31 93 LYS A CA 1
ATOM 769 C C . LYS A 1 93 ? 0.792 -13.191 -3.065 1.00 95.31 93 LYS A C 1
ATOM 771 O O . LYS A 1 93 ? 1.544 -12.399 -3.621 1.00 95.31 93 LYS A O 1
ATOM 776 N N . GLU A 1 94 ? -0.484 -13.358 -3.403 1.00 95.38 94 GLU A N 1
ATOM 777 C CA . GLU A 1 94 ? -1.185 -12.559 -4.415 1.00 95.38 94 GLU A CA 1
ATOM 778 C C . GLU A 1 94 ? -1.166 -11.077 -4.056 1.00 95.38 94 GLU A C 1
ATOM 780 O O . GLU A 1 94 ? -0.715 -10.279 -4.865 1.00 95.38 94 GLU A O 1
ATOM 785 N N . LEU A 1 95 ? -1.515 -10.704 -2.818 1.00 94.62 95 LEU A N 1
ATOM 786 C CA . LEU A 1 95 ? -1.470 -9.296 -2.400 1.00 94.62 95 LEU A CA 1
ATOM 787 C C . LEU A 1 95 ? -0.075 -8.680 -2.580 1.00 94.62 95 LEU A C 1
ATOM 789 O O . LEU A 1 95 ? 0.063 -7.540 -3.014 1.00 94.62 95 LEU A O 1
ATOM 793 N N . GLY A 1 96 ? 0.972 -9.432 -2.228 1.00 93.00 96 GLY A N 1
ATOM 794 C CA . GLY A 1 96 ? 2.351 -9.000 -2.431 1.00 93.00 96 GLY A CA 1
ATOM 795 C C . GLY A 1 96 ? 2.747 -8.913 -3.907 1.00 93.00 96 GLY A C 1
ATOM 796 O O . GLY A 1 96 ? 3.545 -8.047 -4.257 1.00 93.00 96 GLY A O 1
ATOM 797 N N . LYS A 1 97 ? 2.206 -9.792 -4.759 1.00 93.31 97 LYS A N 1
ATOM 798 C CA . LYS A 1 97 ? 2.426 -9.780 -6.209 1.00 93.31 97 LYS A CA 1
ATOM 799 C C . LYS A 1 97 ? 1.766 -8.557 -6.845 1.00 93.31 97 LYS A C 1
ATOM 801 O O . LYS A 1 97 ? 2.475 -7.809 -7.503 1.00 93.31 97 LYS A O 1
ATOM 806 N N . GLU A 1 98 ? 0.487 -8.319 -6.566 1.00 92.69 98 GLU A N 1
ATOM 807 C CA . GLU A 1 98 ? -0.270 -7.163 -7.069 1.00 92.69 98 GLU A CA 1
ATOM 808 C C . GLU A 1 98 ? 0.410 -5.847 -6.682 1.00 92.69 98 GLU A C 1
ATOM 810 O O . GLU A 1 98 ? 0.694 -5.011 -7.533 1.00 92.69 98 GLU A O 1
ATOM 815 N N . PHE A 1 99 ? 0.801 -5.706 -5.410 1.00 92.06 99 PHE A N 1
ATOM 816 C CA . PHE A 1 99 ? 1.545 -4.533 -4.946 1.00 92.06 99 PHE A CA 1
ATOM 817 C C . PHE A 1 99 ? 2.832 -4.300 -5.743 1.00 92.06 99 PHE A C 1
ATOM 819 O O . PHE A 1 99 ? 3.096 -3.185 -6.178 1.00 92.06 99 PHE A O 1
ATOM 826 N N . LYS A 1 100 ? 3.636 -5.347 -5.958 1.00 91.12 100 LYS A N 1
ATOM 827 C CA . LYS A 1 100 ? 4.872 -5.236 -6.745 1.00 91.12 100 LYS A CA 1
ATOM 828 C C . LYS A 1 100 ? 4.595 -4.926 -8.213 1.00 91.12 100 LYS A C 1
ATOM 830 O O . LYS A 1 100 ? 5.329 -4.141 -8.799 1.00 91.12 100 LYS A O 1
ATOM 835 N N . GLN A 1 101 ? 3.564 -5.532 -8.795 1.00 92.56 101 GLN A N 1
ATOM 836 C CA . GLN A 1 101 ? 3.178 -5.299 -10.184 1.00 92.56 101 GLN A CA 1
ATOM 837 C C . GLN A 1 101 ? 2.738 -3.854 -10.408 1.00 92.56 101 GLN A C 1
ATOM 839 O O . GLN A 1 101 ? 3.146 -3.278 -11.407 1.00 92.56 101 GLN A O 1
ATOM 844 N N . THR A 1 102 ? 2.023 -3.234 -9.464 1.00 92.88 102 THR A N 1
ATOM 845 C CA . THR A 1 102 ? 1.714 -1.795 -9.521 1.00 92.88 102 THR A CA 1
ATOM 846 C C . THR A 1 102 ? 2.982 -0.946 -9.583 1.00 92.88 102 THR A C 1
ATOM 848 O O . THR A 1 102 ? 3.081 -0.070 -10.434 1.00 92.88 102 THR A O 1
ATOM 851 N N . ILE A 1 103 ? 3.974 -1.222 -8.730 1.00 93.00 103 ILE A N 1
ATOM 852 C CA . ILE A 1 103 ? 5.245 -0.479 -8.735 1.00 93.00 103 ILE A CA 1
ATOM 853 C C . ILE A 1 103 ? 5.999 -0.669 -10.058 1.00 93.00 103 ILE A C 1
ATOM 855 O O . ILE A 1 103 ? 6.497 0.297 -10.628 1.00 93.00 103 ILE A O 1
ATOM 859 N N . ILE A 1 104 ? 6.059 -1.902 -10.566 1.00 94.81 104 ILE A N 1
ATOM 860 C CA . ILE A 1 104 ? 6.678 -2.214 -11.861 1.00 94.81 104 ILE A CA 1
ATOM 861 C C . ILE A 1 104 ? 5.960 -1.466 -12.987 1.00 94.81 104 ILE A C 1
ATOM 863 O O . ILE A 1 104 ? 6.603 -0.812 -13.797 1.00 94.81 104 ILE A O 1
ATOM 867 N N . TRP A 1 105 ? 4.631 -1.503 -13.014 1.00 95.38 105 TRP A N 1
ATOM 868 C CA . TRP A 1 105 ? 3.841 -0.828 -14.037 1.00 95.38 105 TRP A CA 1
ATOM 869 C C . TRP A 1 105 ? 4.069 0.692 -14.026 1.00 95.38 105 TRP A C 1
ATOM 871 O O . TRP A 1 105 ? 4.291 1.278 -15.081 1.00 95.38 105 TRP A O 1
ATOM 881 N N . ARG A 1 106 ? 4.114 1.316 -12.839 1.00 94.88 106 ARG A N 1
ATOM 882 C CA . ARG A 1 106 ? 4.411 2.752 -12.669 1.00 94.88 106 ARG A CA 1
ATOM 883 C C . ARG A 1 106 ? 5.828 3.125 -13.098 1.00 94.88 106 ARG A C 1
ATOM 885 O O . ARG A 1 106 ? 6.040 4.215 -13.617 1.00 94.88 106 ARG A O 1
ATOM 892 N N . LEU A 1 107 ? 6.799 2.228 -12.920 1.00 95.69 107 LEU A N 1
ATOM 893 C CA . LEU A 1 107 ? 8.146 2.436 -13.453 1.00 95.69 107 LEU A CA 1
ATOM 894 C C . LEU A 1 107 ? 8.129 2.441 -14.986 1.00 95.69 107 LEU A C 1
ATOM 896 O O . LEU A 1 107 ? 8.748 3.306 -15.595 1.00 95.69 107 LEU A O 1
ATOM 900 N N . GLY A 1 108 ? 7.398 1.512 -15.604 1.00 96.12 108 GLY A N 1
ATOM 901 C CA . GLY A 1 108 ? 7.239 1.472 -17.059 1.00 96.12 108 GLY A CA 1
ATOM 902 C C . GLY A 1 108 ? 6.552 2.716 -17.614 1.00 96.12 108 GLY A C 1
ATOM 903 O O . GLY A 1 108 ? 6.984 3.240 -18.637 1.00 96.12 108 GLY A O 1
ATOM 904 N N . GLU A 1 109 ? 5.552 3.234 -16.901 1.00 95.19 109 GLU A N 1
ATOM 905 C CA . GLU A 1 109 ? 4.912 4.516 -17.207 1.00 95.19 109 GLU A CA 1
ATOM 906 C C . GLU A 1 109 ? 5.918 5.678 -17.174 1.00 95.19 109 GLU A C 1
ATOM 908 O O . GLU A 1 109 ? 6.031 6.410 -18.154 1.00 95.19 109 GLU A O 1
ATOM 913 N N . GLU A 1 110 ? 6.720 5.805 -16.109 1.00 95.00 110 GLU A N 1
ATOM 914 C CA . GLU A 1 110 ? 7.752 6.852 -15.998 1.00 95.00 110 GLU A CA 1
ATOM 915 C C . GLU A 1 110 ? 8.796 6.758 -17.129 1.00 95.00 110 GLU A C 1
ATOM 917 O O . GLU A 1 110 ? 9.223 7.777 -17.680 1.00 95.00 110 GLU A O 1
ATOM 922 N N . LEU A 1 111 ? 9.218 5.541 -17.490 1.00 95.44 111 LEU A N 1
ATOM 923 C CA . LEU A 1 111 ? 10.148 5.305 -18.600 1.00 95.44 111 LEU A CA 1
ATOM 924 C C . LEU A 1 111 ? 9.529 5.715 -19.942 1.00 95.44 111 LEU A C 1
ATOM 926 O O . LEU A 1 111 ? 10.163 6.429 -20.720 1.00 95.44 111 LEU A O 1
ATOM 930 N N . ALA A 1 112 ? 8.278 5.325 -20.190 1.00 95.88 112 ALA A N 1
ATOM 931 C CA . ALA A 1 112 ? 7.555 5.693 -21.401 1.00 95.88 112 ALA A CA 1
ATOM 932 C C . ALA A 1 112 ? 7.374 7.215 -21.522 1.00 95.88 112 ALA A C 1
ATOM 934 O O . ALA A 1 112 ? 7.556 7.784 -22.602 1.00 95.88 112 ALA A O 1
ATOM 935 N N . GLU A 1 113 ? 7.071 7.897 -20.413 1.00 93.50 113 GLU A N 1
ATOM 936 C CA . GLU A 1 113 ? 6.958 9.356 -20.367 1.00 93.50 113 GLU A CA 1
ATOM 937 C C . GLU A 1 113 ? 8.284 10.050 -20.695 1.00 93.50 113 GLU A C 1
ATOM 939 O O . GLU A 1 113 ? 8.292 10.992 -21.495 1.00 93.50 113 GLU A O 1
ATOM 944 N N . LYS A 1 114 ? 9.402 9.568 -20.133 1.00 93.25 114 LYS A N 1
ATOM 945 C CA . LYS A 1 114 ? 10.757 10.083 -20.405 1.00 93.25 114 LYS A CA 1
ATOM 946 C C . LYS A 1 114 ? 11.152 9.949 -21.872 1.00 93.25 114 LYS A C 1
ATOM 948 O O . LYS A 1 114 ? 11.761 10.864 -22.423 1.00 93.25 114 LYS A O 1
ATOM 953 N N . GLU A 1 115 ? 10.798 8.832 -22.501 1.00 93.06 115 GLU A N 1
ATOM 954 C CA . GLU A 1 115 ? 11.094 8.560 -23.913 1.00 93.06 115 GLU A CA 1
ATOM 955 C C . GLU A 1 115 ? 10.025 9.103 -24.875 1.00 93.06 115 GLU A C 1
ATOM 957 O O . GLU A 1 115 ? 10.199 9.047 -26.092 1.00 93.06 115 GLU A O 1
ATOM 962 N N . ASN A 1 116 ? 8.941 9.685 -24.350 1.00 91.38 116 ASN A N 1
ATOM 963 C CA . ASN A 1 116 ? 7.820 10.219 -25.123 1.00 91.38 116 ASN A CA 1
ATOM 964 C C . ASN A 1 116 ? 7.146 9.166 -26.032 1.00 91.38 116 ASN A C 1
ATOM 966 O O . ASN A 1 116 ? 6.710 9.480 -27.141 1.00 91.38 116 ASN A O 1
ATOM 970 N N . ILE A 1 117 ? 7.040 7.925 -25.552 1.00 92.88 117 ILE A N 1
ATOM 971 C CA . ILE A 1 117 ? 6.455 6.781 -26.269 1.00 92.88 117 ILE A CA 1
ATOM 972 C C . ILE A 1 117 ? 5.123 6.349 -25.647 1.00 92.88 117 ILE A C 1
ATOM 974 O O . ILE A 1 117 ? 4.862 6.571 -24.469 1.00 92.88 117 ILE A O 1
ATOM 978 N N . GLY A 1 118 ? 4.248 5.744 -26.452 1.00 86.12 118 GLY A N 1
ATOM 979 C CA . GLY A 1 118 ? 2.983 5.170 -25.977 1.00 86.12 118 GLY A CA 1
ATOM 980 C C . GLY A 1 118 ? 1.846 6.166 -25.711 1.00 86.12 118 GLY A C 1
ATOM 981 O O . GLY A 1 118 ? 0.762 5.747 -25.305 1.00 86.12 118 GLY A O 1
ATOM 982 N N . LYS A 1 119 ? 2.045 7.469 -25.964 1.00 84.25 119 LYS A N 1
ATOM 983 C CA . LYS A 1 119 ? 1.034 8.527 -25.732 1.00 84.25 119 LYS A CA 1
ATOM 984 C C . LYS A 1 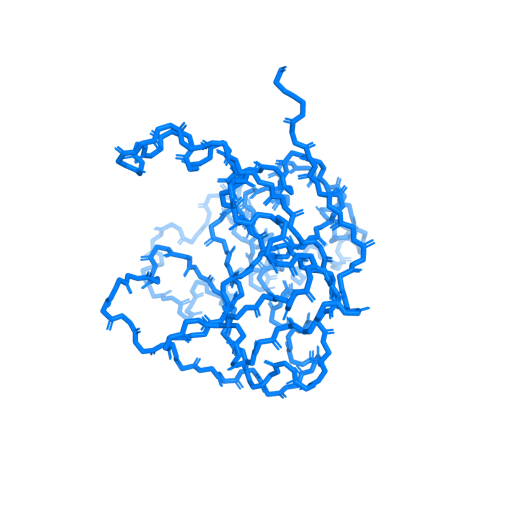119 ? -0.231 8.383 -26.583 1.00 84.25 119 LYS A C 1
ATOM 986 O O . LYS A 1 119 ? -1.284 8.895 -26.213 1.00 84.25 119 LYS A O 1
ATOM 991 N N . ASP A 1 120 ? -0.124 7.711 -27.717 1.00 89.75 120 ASP A N 1
ATOM 992 C CA . ASP A 1 120 ? -1.190 7.426 -28.676 1.00 89.75 120 ASP A CA 1
ATOM 993 C C . ASP A 1 120 ? -1.859 6.057 -28.452 1.00 89.75 120 ASP A C 1
ATOM 995 O O . ASP A 1 120 ? -2.852 5.728 -29.106 1.00 89.75 120 ASP A O 1
ATOM 999 N N . ILE A 1 121 ? -1.367 5.258 -27.498 1.00 90.00 121 ILE A N 1
ATOM 1000 C CA . ILE A 1 121 ? -1.913 3.933 -27.196 1.00 90.00 121 ILE A CA 1
ATOM 1001 C C . ILE A 1 121 ? -3.088 4.067 -26.225 1.00 90.00 121 ILE A C 1
ATOM 1003 O O . ILE A 1 121 ? -2.946 4.003 -25.003 1.00 90.00 121 ILE A O 1
ATOM 1007 N N . PHE A 1 122 ? -4.295 4.212 -26.769 1.00 87.56 122 PHE A N 1
ATOM 1008 C CA . PHE A 1 122 ? -5.527 4.272 -25.970 1.00 87.56 122 PHE A CA 1
ATOM 1009 C C . PHE A 1 122 ? -5.956 2.914 -25.392 1.00 87.56 122 PHE A C 1
ATOM 1011 O O . PHE A 1 122 ? -6.677 2.880 -24.397 1.00 87.56 122 PHE A O 1
ATOM 1018 N N . ASP A 1 123 ? -5.478 1.814 -25.971 1.00 93.06 123 ASP A N 1
ATOM 1019 C CA . ASP A 1 123 ? -5.716 0.450 -25.496 1.00 93.06 123 ASP A CA 1
ATOM 1020 C C . ASP A 1 123 ? -4.921 0.165 -24.209 1.00 93.06 123 ASP A C 1
ATOM 1022 O O . ASP A 1 123 ? -3.699 0.314 -24.169 1.00 93.06 123 ASP A O 1
ATOM 1026 N N . HIS A 1 124 ? -5.619 -0.217 -23.138 1.00 86.12 124 HIS A N 1
ATOM 1027 C CA . HIS A 1 124 ? -5.006 -0.434 -21.828 1.00 86.12 124 HIS A CA 1
ATOM 1028 C C . HIS A 1 124 ? -4.103 -1.676 -21.784 1.00 86.12 124 HIS A C 1
ATOM 1030 O O . HIS A 1 124 ? -3.078 -1.661 -21.098 1.00 86.12 124 HIS A O 1
ATOM 1036 N N . GLU A 1 125 ? -4.468 -2.747 -22.490 1.00 91.69 125 GLU A N 1
ATOM 1037 C CA . GLU A 1 125 ? -3.691 -3.990 -22.513 1.00 91.69 125 GLU A CA 1
ATOM 1038 C C . GLU A 1 125 ? -2.380 -3.754 -23.256 1.00 91.69 125 GLU A C 1
ATOM 1040 O O . GLU A 1 125 ? -1.312 -3.964 -22.686 1.00 91.69 125 GLU A O 1
ATOM 1045 N N . LYS A 1 126 ? -2.445 -3.155 -24.450 1.00 93.00 126 LYS A N 1
ATOM 1046 C CA . LYS A 1 126 ? -1.242 -2.813 -25.231 1.00 93.00 126 LYS A CA 1
ATOM 1047 C C . LYS A 1 126 ? -0.320 -1.839 -24.508 1.00 93.00 126 LYS A C 1
ATOM 1049 O O . LYS A 1 126 ? 0.899 -1.938 -24.604 1.00 93.00 126 LYS A O 1
ATOM 1054 N N . ARG A 1 127 ? -0.888 -0.876 -23.776 1.00 92.81 127 ARG A N 1
ATOM 1055 C CA . ARG A 1 127 ? -0.094 0.065 -22.975 1.00 92.81 127 ARG A CA 1
ATOM 1056 C C . ARG A 1 127 ? 0.598 -0.637 -21.813 1.00 92.81 127 ARG A C 1
ATOM 1058 O O . ARG A 1 127 ? 1.756 -0.357 -21.529 1.00 92.81 127 ARG A O 1
ATOM 1065 N N . THR A 1 128 ? -0.103 -1.568 -21.171 1.00 92.50 128 THR A N 1
ATOM 1066 C CA . THR A 1 128 ? 0.465 -2.402 -20.110 1.00 92.50 128 THR A CA 1
ATOM 1067 C C . THR A 1 128 ? 1.613 -3.255 -20.641 1.00 92.50 128 THR A C 1
ATOM 1069 O O . THR A 1 128 ? 2.668 -3.276 -20.018 1.00 92.50 128 THR A O 1
ATOM 1072 N N . GLU A 1 129 ? 1.448 -3.899 -21.797 1.00 95.25 129 GLU A N 1
ATOM 1073 C CA . GLU A 1 129 ? 2.515 -4.662 -22.459 1.00 95.25 129 GLU A CA 1
ATOM 1074 C C . GLU A 1 129 ? 3.749 -3.791 -22.718 1.00 95.25 129 GLU A C 1
ATOM 1076 O O . GLU A 1 129 ? 4.838 -4.136 -22.262 1.00 95.25 129 GLU A O 1
ATOM 1081 N N . LEU A 1 130 ? 3.568 -2.612 -23.330 1.00 95.88 130 LEU A N 1
ATOM 1082 C CA . LEU A 1 130 ? 4.656 -1.657 -23.566 1.00 95.88 130 LEU A CA 1
ATOM 1083 C C . LEU A 1 130 ? 5.407 -1.311 -22.272 1.00 95.88 130 LEU A C 1
ATOM 1085 O O . LEU A 1 130 ? 6.634 -1.346 -22.236 1.00 95.88 130 LEU A O 1
ATOM 1089 N N . TYR A 1 131 ? 4.685 -0.968 -21.205 1.00 96.56 131 TYR A N 1
ATOM 1090 C CA . TYR A 1 131 ? 5.302 -0.582 -19.934 1.00 96.56 131 TYR A CA 1
ATOM 1091 C C . TYR A 1 131 ? 6.110 -1.728 -19.326 1.00 96.56 131 TYR A C 1
ATOM 1093 O O . TYR A 1 131 ? 7.213 -1.503 -18.830 1.00 96.56 131 TYR A O 1
ATOM 1101 N N . LEU A 1 132 ? 5.594 -2.957 -19.388 1.00 96.12 132 LEU A N 1
ATOM 1102 C CA . LEU A 1 132 ? 6.310 -4.131 -18.892 1.00 96.12 132 LEU A CA 1
ATOM 1103 C C . LEU A 1 132 ? 7.576 -4.414 -19.711 1.00 96.12 132 LEU A C 1
ATOM 1105 O O . LEU A 1 132 ? 8.622 -4.662 -19.113 1.00 96.12 132 LEU A O 1
ATOM 1109 N N . GLU A 1 133 ? 7.519 -4.298 -21.040 1.00 96.62 133 GLU A N 1
ATOM 1110 C CA . GLU A 1 133 ? 8.694 -4.456 -21.911 1.00 96.62 133 GLU A CA 1
ATOM 1111 C C . GLU A 1 133 ? 9.779 -3.409 -21.633 1.00 96.62 133 GLU A C 1
ATOM 1113 O O . GLU A 1 133 ? 10.973 -3.714 -21.661 1.00 96.62 133 GLU A O 1
ATOM 1118 N N . LEU A 1 134 ? 9.387 -2.158 -21.376 1.00 96.75 134 LEU A N 1
ATOM 1119 C CA . LEU A 1 134 ? 10.331 -1.088 -21.044 1.00 96.75 134 LEU A CA 1
ATOM 1120 C C . LEU A 1 134 ? 11.051 -1.369 -19.730 1.00 96.75 134 LEU A C 1
ATOM 1122 O O . LEU A 1 134 ? 12.267 -1.204 -19.651 1.00 96.75 134 LEU A O 1
ATOM 1126 N N . VAL A 1 135 ? 10.321 -1.839 -18.718 1.00 96.62 135 VAL A N 1
ATOM 1127 C CA . VAL A 1 135 ? 10.929 -2.205 -17.435 1.00 96.62 135 VAL A CA 1
ATOM 1128 C C . VAL A 1 135 ? 11.839 -3.413 -17.578 1.00 96.62 135 VAL A C 1
ATOM 1130 O O . VAL A 1 135 ? 12.905 -3.423 -16.972 1.00 96.62 135 VAL A O 1
ATOM 1133 N N . GLU A 1 136 ? 11.463 -4.414 -18.373 1.00 96.56 136 GLU A N 1
ATOM 1134 C CA . GLU A 1 136 ? 12.322 -5.572 -18.638 1.00 96.56 136 GLU A CA 1
ATOM 1135 C C . GLU A 1 136 ? 13.659 -5.135 -19.252 1.00 96.56 136 GLU A C 1
ATOM 1137 O O . GLU A 1 136 ? 14.716 -5.438 -18.699 1.00 96.56 136 GLU A O 1
ATOM 1142 N N . LYS A 1 137 ? 13.620 -4.309 -20.306 1.00 96.38 137 LYS A N 1
ATOM 1143 C CA . LYS A 1 137 ? 14.824 -3.739 -20.940 1.00 96.38 137 LYS A CA 1
ATOM 1144 C C . LYS A 1 137 ? 15.651 -2.887 -19.980 1.00 96.38 137 LYS A C 1
ATOM 1146 O O . LYS A 1 137 ? 16.879 -2.889 -20.058 1.00 96.38 137 LYS A O 1
ATOM 1151 N N . GLU A 1 138 ? 15.003 -2.126 -19.102 1.00 96.12 138 GLU A N 1
ATOM 1152 C CA . GLU A 1 138 ? 15.704 -1.302 -18.118 1.00 96.12 138 GLU A CA 1
ATOM 1153 C C . GLU A 1 138 ? 16.351 -2.160 -17.027 1.00 96.12 138 GLU A C 1
ATOM 1155 O O . GLU A 1 138 ? 17.482 -1.893 -16.637 1.00 96.12 138 GLU A O 1
ATOM 1160 N N . LEU A 1 139 ? 15.698 -3.232 -16.579 1.00 94.88 139 LEU A N 1
ATOM 1161 C CA . LEU A 1 139 ? 16.252 -4.160 -15.592 1.00 94.88 139 LEU A CA 1
ATOM 1162 C C . LEU A 1 139 ? 17.436 -4.963 -16.134 1.00 94.88 139 LEU A C 1
ATOM 1164 O O . LEU A 1 139 ? 18.348 -5.272 -15.369 1.00 94.88 139 LEU A O 1
ATOM 1168 N N . GLU A 1 140 ? 17.457 -5.279 -17.430 1.00 95.88 140 GLU A N 1
ATOM 1169 C CA . GLU A 1 140 ? 18.624 -5.892 -18.078 1.00 95.88 140 GLU A CA 1
ATOM 1170 C C . GLU A 1 140 ? 19.846 -4.963 -18.057 1.00 95.88 140 GLU A C 1
ATOM 1172 O O . GLU A 1 140 ? 20.971 -5.415 -17.837 1.00 95.88 140 GLU A O 1
ATOM 1177 N N . LYS A 1 141 ? 19.632 -3.658 -18.261 1.00 96.06 141 LYS A N 1
ATOM 1178 C CA . LYS A 1 141 ? 20.696 -2.640 -18.263 1.00 96.06 141 LYS A CA 1
ATOM 1179 C C . LYS A 1 141 ? 21.114 -2.231 -16.852 1.00 96.06 141 LYS A C 1
ATOM 1181 O O . LYS A 1 141 ? 22.301 -2.049 -16.589 1.00 96.06 141 LYS A O 1
ATOM 1186 N N . ASN A 1 142 ? 20.140 -2.066 -15.963 1.00 94.88 142 ASN A N 1
ATOM 1187 C CA . ASN A 1 142 ? 20.299 -1.598 -14.595 1.00 94.88 142 ASN A CA 1
ATOM 1188 C C . ASN A 1 142 ? 19.442 -2.435 -13.620 1.00 94.88 142 ASN A C 1
ATOM 1190 O O . ASN A 1 142 ? 18.347 -2.025 -13.221 1.00 94.88 142 ASN A O 1
ATOM 1194 N N . PRO A 1 143 ? 19.952 -3.590 -13.155 1.00 93.06 143 PRO A N 1
ATOM 1195 C CA . PRO A 1 143 ? 19.205 -4.478 -12.263 1.00 93.06 143 PRO A CA 1
ATOM 1196 C C . PRO A 1 143 ? 18.827 -3.864 -10.903 1.00 93.06 143 PRO A C 1
ATOM 1198 O O . PRO A 1 143 ? 17.941 -4.388 -10.223 1.00 93.06 143 PRO A O 1
ATOM 1201 N N . SER A 1 144 ? 19.488 -2.782 -10.464 1.00 92.88 144 SER A N 1
ATOM 1202 C CA . SER A 1 144 ? 19.187 -2.125 -9.184 1.00 92.88 144 SER A CA 1
ATOM 1203 C C . SER A 1 144 ? 18.068 -1.092 -9.268 1.00 92.88 144 SER A C 1
ATOM 1205 O O . SER A 1 144 ? 17.535 -0.729 -8.216 1.00 92.88 144 SER A O 1
ATOM 1207 N N . VAL A 1 145 ? 17.642 -0.684 -10.471 1.00 93.00 145 VAL A N 1
ATOM 1208 C CA . VAL A 1 145 ? 16.676 0.413 -10.680 1.00 93.00 145 VAL A CA 1
ATOM 1209 C C . VAL A 1 145 ? 15.387 0.234 -9.875 1.00 93.00 145 VAL A C 1
ATOM 1211 O O . VAL A 1 145 ? 14.898 1.177 -9.258 1.00 93.00 145 VAL A O 1
ATOM 1214 N N . LEU A 1 146 ? 14.853 -0.990 -9.794 1.00 89.06 146 LEU A N 1
ATOM 1215 C CA . LEU A 1 146 ? 13.621 -1.250 -9.050 1.00 89.06 146 LEU A CA 1
ATOM 1216 C C . LEU A 1 146 ? 13.830 -1.078 -7.540 1.00 89.06 146 LEU A C 1
ATOM 1218 O O . LEU A 1 146 ? 12.971 -0.528 -6.857 1.00 89.06 146 LEU A O 1
ATOM 1222 N N . ASN A 1 147 ? 14.974 -1.515 -7.010 1.00 88.12 147 ASN A N 1
ATOM 1223 C CA . ASN A 1 147 ? 15.299 -1.328 -5.596 1.00 88.12 147 ASN A CA 1
ATOM 1224 C C . ASN A 1 147 ? 15.560 0.145 -5.266 1.00 88.12 147 ASN A C 1
ATOM 1226 O O . ASN A 1 147 ? 15.165 0.603 -4.197 1.00 88.12 147 ASN A O 1
ATOM 1230 N N . GLU A 1 148 ? 16.192 0.892 -6.168 1.00 90.44 148 GLU A N 1
ATOM 1231 C CA . GLU A 1 148 ? 16.372 2.340 -6.030 1.00 90.44 148 GLU A CA 1
ATOM 1232 C C . GLU A 1 148 ? 15.015 3.043 -5.985 1.00 90.44 148 GLU A C 1
ATOM 1234 O O . GLU A 1 148 ? 14.735 3.788 -5.047 1.00 90.44 148 GLU A O 1
ATOM 1239 N N . LYS A 1 149 ? 14.122 2.705 -6.918 1.00 90.06 149 LYS A N 1
ATOM 1240 C CA . LYS A 1 149 ? 12.766 3.256 -7.000 1.00 90.06 149 LYS A CA 1
ATOM 1241 C C . LYS A 1 149 ? 11.900 2.930 -5.788 1.00 90.06 149 LYS A C 1
ATOM 1243 O O . LYS A 1 149 ? 11.157 3.786 -5.329 1.00 90.06 149 LYS A O 1
ATOM 1248 N N . LEU A 1 150 ? 12.046 1.751 -5.185 1.00 86.25 150 LEU A N 1
ATOM 1249 C CA . LEU A 1 150 ? 11.371 1.425 -3.920 1.00 86.25 150 LEU A CA 1
ATOM 1250 C C . LEU A 1 150 ? 11.790 2.337 -2.749 1.00 86.25 150 LEU A C 1
ATOM 1252 O O . LEU A 1 150 ? 11.042 2.473 -1.774 1.00 86.25 150 LEU A O 1
ATOM 1256 N N . ASN A 1 151 ? 12.967 2.960 -2.835 1.00 85.38 151 ASN A N 1
ATOM 1257 C CA . ASN A 1 151 ? 13.478 3.917 -1.854 1.00 85.38 151 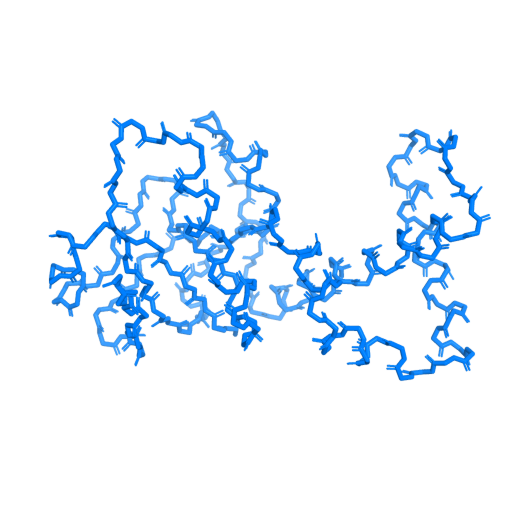ASN A CA 1
ATOM 1258 C C . ASN A 1 151 ? 13.298 5.386 -2.286 1.00 85.38 151 ASN A C 1
ATOM 1260 O O . ASN A 1 151 ? 13.526 6.279 -1.471 1.00 85.38 151 ASN A O 1
ATOM 1264 N N . ASP A 1 152 ? 12.874 5.636 -3.526 1.00 88.38 152 ASP A N 1
ATOM 1265 C CA . ASP A 1 152 ? 12.568 6.962 -4.063 1.00 88.38 152 ASP A CA 1
ATOM 1266 C C . ASP A 1 152 ? 11.210 7.435 -3.524 1.00 88.38 152 ASP A C 1
ATOM 1268 O O . ASP A 1 152 ? 10.158 6.848 -3.789 1.00 88.38 152 ASP A O 1
ATOM 1272 N N . LEU A 1 153 ? 11.244 8.498 -2.719 1.00 85.50 153 LEU A N 1
ATOM 1273 C CA . LEU A 1 153 ? 10.066 9.026 -2.044 1.00 85.50 153 LEU A CA 1
ATOM 1274 C C . LEU A 1 153 ? 9.016 9.549 -3.025 1.00 85.50 153 LEU A C 1
ATOM 1276 O O . LEU A 1 153 ? 7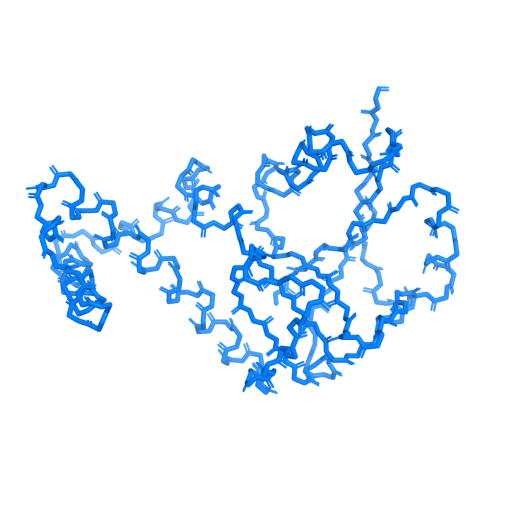.822 9.317 -2.813 1.00 85.50 153 LEU A O 1
ATOM 1280 N N . ASP A 1 154 ? 9.447 10.270 -4.054 1.00 88.06 154 ASP A N 1
ATOM 1281 C CA . ASP A 1 154 ? 8.545 10.939 -4.987 1.00 88.06 154 ASP A CA 1
ATOM 1282 C C . ASP A 1 154 ? 7.889 9.895 -5.883 1.00 88.06 154 ASP A C 1
ATOM 1284 O O . ASP A 1 154 ? 6.663 9.873 -6.018 1.00 88.06 154 ASP A O 1
ATOM 1288 N N . PHE A 1 155 ? 8.682 8.943 -6.376 1.00 90.69 155 PHE A N 1
ATOM 1289 C CA . PHE A 1 155 ? 8.171 7.828 -7.162 1.00 90.69 155 PHE A CA 1
ATOM 1290 C C . PHE A 1 155 ? 7.203 6.945 -6.370 1.00 90.69 155 PHE A C 1
ATOM 1292 O O . PHE A 1 155 ? 6.123 6.614 -6.864 1.00 90.69 155 PHE A O 1
ATOM 1299 N N . MET A 1 156 ? 7.547 6.566 -5.134 1.00 89.56 156 MET A N 1
ATOM 1300 C CA . MET A 1 156 ? 6.655 5.748 -4.308 1.00 89.56 156 MET A CA 1
ATOM 1301 C C . MET A 1 156 ? 5.374 6.498 -3.961 1.00 89.56 156 MET A C 1
ATOM 1303 O O . MET A 1 156 ? 4.305 5.885 -3.941 1.00 89.56 156 MET A O 1
ATOM 1307 N N . THR A 1 157 ? 5.470 7.810 -3.712 1.00 86.50 157 THR A N 1
ATOM 1308 C CA . THR A 1 157 ? 4.297 8.653 -3.464 1.00 86.50 157 THR A CA 1
ATOM 1309 C C . THR A 1 157 ? 3.387 8.654 -4.681 1.00 86.50 157 THR A C 1
ATOM 1311 O O . THR A 1 157 ? 2.249 8.221 -4.559 1.00 86.50 157 THR A O 1
ATOM 1314 N N . TYR A 1 158 ? 3.904 9.012 -5.855 1.00 87.31 158 TYR A N 1
ATOM 1315 C CA . TYR A 1 158 ? 3.172 8.961 -7.123 1.00 87.31 158 TYR A CA 1
ATOM 1316 C C . TYR A 1 158 ? 2.546 7.584 -7.400 1.00 87.31 158 TYR A C 1
ATOM 1318 O O . TYR A 1 158 ? 1.395 7.477 -7.815 1.00 87.31 158 TYR A O 1
ATOM 1326 N N . SER A 1 159 ? 3.283 6.509 -7.116 1.00 89.81 159 SER A N 1
ATOM 1327 C CA . SER A 1 159 ? 2.851 5.148 -7.435 1.00 89.81 159 SER A CA 1
ATOM 1328 C C . SER A 1 159 ? 1.670 4.658 -6.598 1.00 89.81 159 SER A C 1
ATOM 1330 O O . SER A 1 159 ? 0.936 3.776 -7.044 1.00 89.81 159 SER A O 1
ATOM 1332 N N . LEU A 1 160 ? 1.521 5.164 -5.370 1.00 89.69 160 LEU A N 1
ATOM 1333 C CA . LEU A 1 160 ? 0.602 4.610 -4.370 1.00 89.69 160 LEU A CA 1
ATOM 1334 C C . LEU A 1 160 ? -0.324 5.640 -3.727 1.00 89.69 160 LEU A C 1
ATOM 1336 O O . LEU A 1 160 ? -1.196 5.246 -2.948 1.00 89.69 160 LEU A O 1
ATOM 1340 N N . GLU A 1 161 ? -0.157 6.931 -4.014 1.00 85.00 161 GLU A N 1
ATOM 1341 C CA . GLU A 1 161 ? -1.009 7.981 -3.460 1.00 85.00 161 GLU A CA 1
ATOM 1342 C C . GLU A 1 161 ? -2.482 7.734 -3.777 1.00 85.00 161 GLU A C 1
ATOM 1344 O O . GLU A 1 161 ? -3.350 7.952 -2.937 1.00 85.00 161 GLU A O 1
ATOM 1349 N N . ASP A 1 162 ? -2.778 7.161 -4.940 1.00 85.25 162 ASP A N 1
ATOM 1350 C CA . ASP A 1 162 ? -4.133 6.857 -5.354 1.00 85.25 162 ASP A CA 1
ATOM 1351 C C . ASP A 1 162 ? -4.575 5.406 -5.081 1.00 85.25 162 ASP A C 1
ATOM 1353 O O . ASP A 1 162 ? -5.703 5.046 -5.425 1.00 85.25 162 ASP A O 1
ATOM 1357 N N . TYR A 1 163 ? -3.772 4.589 -4.389 1.00 88.94 163 TYR A N 1
ATOM 1358 C CA . TYR A 1 163 ? -4.080 3.182 -4.098 1.00 88.94 163 TYR A CA 1
ATOM 1359 C C . TYR A 1 163 ? -4.606 2.946 -2.680 1.00 88.94 163 TYR A C 1
ATOM 1361 O O . TYR A 1 163 ? -4.146 3.522 -1.695 1.00 88.94 163 TYR A O 1
ATOM 1369 N N . GLN A 1 164 ? -5.537 2.000 -2.554 1.00 90.44 164 GLN A N 1
ATOM 1370 C CA . GLN A 1 164 ? -6.076 1.535 -1.278 1.00 90.44 164 GLN A CA 1
ATOM 1371 C C . GLN A 1 164 ? -6.197 0.011 -1.221 1.00 90.44 164 GLN A C 1
ATOM 1373 O O . GLN A 1 164 ? -6.254 -0.670 -2.243 1.00 90.44 164 GLN A O 1
ATOM 1378 N N . ILE A 1 165 ? -6.321 -0.518 -0.005 1.00 93.25 165 ILE A N 1
ATOM 1379 C CA . ILE A 1 165 ? -6.652 -1.914 0.282 1.00 93.25 165 ILE A CA 1
ATOM 1380 C C . ILE A 1 165 ? -8.022 -1.962 0.970 1.00 93.25 165 ILE A C 1
ATOM 1382 O O . ILE A 1 165 ? -8.252 -1.269 1.964 1.00 93.25 165 ILE A O 1
ATOM 1386 N N . VAL A 1 166 ? -8.924 -2.821 0.489 1.00 93.38 166 VAL A N 1
ATOM 1387 C CA . VAL A 1 166 ? -10.227 -3.072 1.128 1.00 93.38 166 VAL A CA 1
ATOM 1388 C C . VAL A 1 166 ? -10.322 -4.527 1.573 1.00 93.38 166 VAL A C 1
ATOM 1390 O O . VAL A 1 166 ? -10.589 -5.423 0.772 1.00 93.38 166 VAL A O 1
ATOM 1393 N N . LEU A 1 167 ? -10.141 -4.759 2.872 1.00 95.12 167 LEU A N 1
ATOM 1394 C CA . LEU A 1 167 ? -10.180 -6.088 3.490 1.00 95.12 167 LEU A CA 1
ATOM 1395 C C . LEU A 1 167 ? -11.621 -6.569 3.714 1.00 95.12 167 LEU A C 1
ATOM 1397 O O . LEU A 1 167 ? -12.572 -5.779 3.815 1.00 95.12 167 LEU A O 1
ATOM 1401 N N . SER A 1 168 ? -11.813 -7.884 3.799 1.00 93.69 168 SER A N 1
ATOM 1402 C CA . SER A 1 168 ? -13.131 -8.489 4.044 1.00 93.69 168 SER A CA 1
ATOM 1403 C C . SER A 1 168 ? -13.510 -8.579 5.506 1.00 93.69 168 SER A C 1
ATOM 1405 O O . SER A 1 168 ? -14.709 -8.595 5.799 1.00 93.69 168 SER A O 1
ATOM 1407 N N . ASN A 1 169 ? -12.521 -8.590 6.400 1.00 94.56 169 ASN A N 1
ATOM 1408 C CA . ASN A 1 169 ? -12.716 -8.813 7.827 1.00 94.56 169 ASN A CA 1
ATOM 1409 C C . ASN A 1 169 ? -12.271 -7.616 8.677 1.00 94.56 169 ASN A C 1
ATOM 1411 O O . ASN A 1 169 ? -11.509 -6.752 8.244 1.00 94.56 169 ASN A O 1
ATOM 1415 N N . SER A 1 170 ? -12.833 -7.549 9.884 1.00 96.62 170 SER A N 1
ATOM 1416 C CA . SER A 1 170 ? -12.449 -6.588 10.919 1.00 96.62 170 SER A CA 1
ATOM 1417 C C . SER A 1 170 ? -11.081 -6.949 11.503 1.00 96.62 170 SER A C 1
ATOM 1419 O O . SER A 1 170 ? -10.678 -8.110 11.471 1.00 96.62 170 SER A O 1
ATOM 1421 N N . ILE A 1 171 ? -10.402 -5.972 12.101 1.00 98.06 171 ILE A N 1
ATOM 1422 C CA . ILE A 1 171 ? -9.144 -6.192 12.824 1.00 98.06 171 ILE A CA 1
ATOM 1423 C C . ILE A 1 171 ? -9.420 -6.127 14.320 1.00 98.06 171 ILE A C 1
ATOM 1425 O O . ILE A 1 171 ? -10.015 -5.164 14.792 1.00 98.06 171 ILE A O 1
ATOM 1429 N N . THR A 1 172 ? -8.995 -7.138 15.070 1.00 97.88 172 THR A N 1
ATOM 1430 C CA . THR A 1 172 ? -9.144 -7.183 16.530 1.00 97.88 172 THR A CA 1
ATOM 1431 C C . THR A 1 172 ? -8.162 -6.235 17.226 1.00 97.88 172 THR A C 1
ATOM 1433 O O . THR A 1 172 ? -7.126 -5.872 16.668 1.00 97.88 172 THR A O 1
ATOM 1436 N N . ALA A 1 173 ? -8.494 -5.804 18.446 1.00 97.38 173 ALA A N 1
ATOM 1437 C CA . ALA A 1 173 ? -7.706 -4.818 19.191 1.00 97.38 173 ALA A CA 1
ATOM 1438 C C . ALA A 1 173 ? -6.257 -5.267 19.451 1.00 97.38 173 ALA A C 1
ATOM 1440 O O . ALA A 1 173 ? -5.331 -4.479 19.282 1.00 97.38 173 ALA A O 1
ATOM 1441 N N . ASP A 1 174 ? -6.052 -6.546 19.778 1.00 97.44 174 ASP A N 1
ATOM 1442 C CA . ASP A 1 174 ? -4.741 -7.158 20.051 1.00 97.44 174 ASP A CA 1
ATOM 1443 C C . ASP A 1 174 ? -3.787 -7.128 18.846 1.00 97.44 174 ASP A C 1
ATOM 1445 O O . ASP A 1 174 ? -2.578 -7.295 18.989 1.00 97.44 174 ASP A O 1
ATOM 1449 N N . ARG A 1 175 ? -4.320 -6.898 17.642 1.00 97.56 175 ARG A N 1
ATOM 1450 C CA . ARG A 1 175 ? -3.543 -6.831 16.402 1.00 97.56 175 ARG A CA 1
ATOM 1451 C C . ARG A 1 175 ? -3.082 -5.427 16.035 1.00 97.56 175 ARG A C 1
ATOM 1453 O O . ARG A 1 175 ? -2.382 -5.274 15.028 1.00 97.56 175 ARG A O 1
ATOM 1460 N N . ILE A 1 176 ? -3.482 -4.416 16.800 1.00 97.50 176 ILE A N 1
ATOM 1461 C CA . ILE A 1 176 ? -3.022 -3.043 16.612 1.00 97.50 176 ILE A CA 1
ATOM 1462 C C . ILE A 1 176 ? -1.579 -2.952 17.109 1.00 97.50 176 ILE A C 1
ATOM 1464 O O . ILE A 1 176 ? -1.280 -3.259 18.256 1.00 97.50 176 ILE A O 1
ATOM 1468 N N . ILE A 1 177 ? -0.680 -2.529 16.224 1.00 96.81 177 ILE A N 1
ATOM 1469 C CA . ILE A 1 177 ? 0.765 -2.479 16.483 1.00 96.81 177 ILE A CA 1
ATOM 1470 C C . ILE A 1 177 ? 1.171 -1.100 16.991 1.00 96.81 177 ILE A C 1
ATOM 1472 O O . ILE A 1 177 ? 2.005 -0.974 17.882 1.00 96.81 177 ILE A O 1
ATOM 1476 N N . LYS A 1 178 ? 0.626 -0.049 16.374 1.00 93.94 178 LYS A N 1
ATOM 1477 C CA . LYS A 1 178 ? 1.026 1.330 16.642 1.00 93.94 178 LYS A CA 1
ATOM 1478 C C . LYS A 1 178 ? -0.094 2.295 16.286 1.00 93.94 178 LYS A C 1
ATOM 1480 O O . LYS A 1 178 ? -0.861 2.064 15.352 1.00 93.94 178 LYS A O 1
ATOM 1485 N N . LEU A 1 179 ? -0.126 3.410 17.004 1.00 92.00 179 LEU A N 1
ATOM 1486 C CA . LEU A 1 179 ? -0.884 4.589 16.630 1.00 92.00 179 LEU A CA 1
ATOM 1487 C C . LEU A 1 179 ? 0.060 5.626 16.002 1.00 92.00 179 LEU A C 1
ATOM 1489 O O . LEU A 1 179 ? 1.136 5.909 16.530 1.00 92.00 179 LEU A O 1
ATOM 1493 N N . ILE A 1 180 ? -0.333 6.181 14.862 1.00 89.06 180 ILE A N 1
ATOM 1494 C CA . ILE A 1 180 ? 0.275 7.372 14.277 1.00 89.06 180 ILE A CA 1
ATOM 1495 C C . ILE A 1 180 ? -0.587 8.544 14.722 1.00 89.06 180 ILE A C 1
ATOM 1497 O O . ILE A 1 180 ? -1.658 8.794 14.165 1.00 89.06 180 ILE A O 1
ATOM 1501 N N . GLU A 1 181 ? -0.126 9.223 15.763 1.00 83.69 181 GLU A N 1
ATOM 1502 C CA . GLU A 1 181 ? -0.696 10.488 16.203 1.00 83.69 181 GLU A CA 1
ATOM 1503 C C . GLU A 1 181 ? -0.067 11.616 15.396 1.00 83.69 181 GLU A C 1
ATOM 1505 O O . GLU A 1 181 ? 1.147 11.658 15.176 1.00 83.69 181 GLU A O 1
ATOM 1510 N N . LEU A 1 182 ? -0.903 12.532 14.929 1.00 67.00 182 LEU A N 1
ATOM 1511 C CA . LEU A 1 182 ? -0.425 13.783 14.376 1.00 67.00 182 LEU A CA 1
ATOM 1512 C C . LEU A 1 182 ? -0.494 14.821 15.487 1.00 67.00 182 LEU A C 1
ATOM 1514 O O . LEU A 1 182 ? -1.569 15.325 15.810 1.00 67.00 182 LEU A O 1
ATOM 1518 N N . SER A 1 183 ? 0.663 15.115 16.076 1.00 51.56 183 SER A N 1
ATOM 1519 C CA . SER A 1 183 ? 0.878 16.384 16.755 1.00 51.56 183 SER A CA 1
ATOM 1520 C C . SER A 1 183 ? 0.670 17.491 15.721 1.00 51.56 183 SER A C 1
ATOM 1522 O O . SER A 1 183 ? 1.333 17.514 14.682 1.00 51.56 183 SER A O 1
ATOM 1524 N N . ILE A 1 184 ? -0.333 18.329 15.972 1.00 46.00 184 ILE A N 1
ATOM 1525 C CA . ILE A 1 184 ? -0.519 19.617 15.299 1.00 46.00 184 ILE A CA 1
ATOM 1526 C C . ILE A 1 184 ? 0.184 20.646 16.163 1.00 46.00 184 ILE A C 1
ATOM 1528 O O . ILE A 1 184 ? -0.051 20.576 17.392 1.00 46.00 184 ILE A O 1
#

Secondary structure (DSSP, 8-state):
-EEEEEEEHHHHHHHHHH-B--BTTBEEEEE--S-HHHHHHHHHHHHHTT-SS---EEEEEEE--GGG-SEEEEETTT--TT------B-SHHHHHHHHHHHHHHHHHHHHHHHHT-STT---HHHHHHHHHHHHHHHHHH-TTHHHHHHH-HHHHHHHHTTEEEEESS-B-GGGEEEEE----

Organism: NCBI:txid55197

Sequence (184 aa):
MLAVHWTPVGKTKNILKNGITKSKKGLYCFPLTGHKSLDKWWIYFFNQCSVRQRKKYNGVVFRIKQSDLPAYFGHWISATNKDNFKKEITNLKELGKEFKQTIIWRLGEELAEKENIGKDIFDHEKRTELYLELVEKELEKNPSVLNEKLNDLDFMTYSLEDYQIVLSNSITADRIIKLIELSI

Foldseek 3Di:
DKKKAKDFPVCVVVCLAFNFFADPLFGKIFDDLVQPCLNCLVVVVVCVVCPPDNTFIKIFMFDDDLVQDLKDKDFCVVVDPPDNGPSPRNGPVSVVVVVLLLLQLLQLVVQCVVVVHDPPVPDPVVSSVSSNVSSVVVCVVPVCVSVVLSVDNVSVNVSGVRMMMGTHGTGGSVRGDDMGHDDD